Protein AF-A0A927KW88-F1 (afdb_monomer_lite)

Structure (mmCIF, N/CA/C/O backbone):
data_AF-A0A927KW88-F1
#
_entry.id   AF-A0A927KW88-F1
#
loop_
_atom_site.group_PDB
_atom_site.id
_atom_site.type_symbol
_atom_site.label_atom_id
_atom_site.label_alt_id
_atom_site.label_comp_id
_atom_site.label_asym_id
_atom_site.label_entity_id
_atom_site.label_seq_id
_atom_site.pdbx_PDB_ins_code
_atom_site.Cartn_x
_atom_site.Cartn_y
_atom_site.Cartn_z
_atom_site.occupancy
_atom_site.B_iso_or_equiv
_atom_site.auth_seq_id
_atom_site.auth_comp_id
_atom_site.auth_asym_id
_atom_site.auth_atom_id
_atom_site.pdbx_PDB_model_num
ATOM 1 N N . MET A 1 1 ? 7.861 -18.112 -5.997 1.00 47.38 1 MET A N 1
ATOM 2 C CA . MET A 1 1 ? 7.780 -16.734 -6.524 1.00 47.38 1 MET A CA 1
ATOM 3 C C . MET A 1 1 ? 6.341 -16.534 -6.970 1.00 47.38 1 MET A C 1
ATOM 5 O O . MET A 1 1 ? 5.909 -17.261 -7.854 1.00 47.38 1 MET A O 1
ATOM 9 N N . TYR A 1 2 ? 5.581 -15.676 -6.289 1.00 56.88 2 TYR A N 1
ATOM 10 C CA . TYR A 1 2 ? 4.172 -15.416 -6.608 1.00 56.88 2 TYR A CA 1
ATOM 11 C C . TYR A 1 2 ? 4.065 -14.148 -7.459 1.00 56.88 2 TYR A C 1
ATOM 13 O O . TYR A 1 2 ? 4.832 -13.209 -7.259 1.00 56.88 2 TYR A O 1
ATOM 21 N N . SER A 1 3 ? 3.141 -14.130 -8.418 1.00 82.50 3 SER A N 1
ATOM 22 C CA . SER A 1 3 ? 2.836 -12.929 -9.204 1.00 82.50 3 SER A CA 1
ATOM 23 C C . SER A 1 3 ? 1.991 -11.959 -8.376 1.00 82.50 3 SER A C 1
ATOM 25 O O . SER A 1 3 ? 1.073 -12.404 -7.687 1.00 82.50 3 SER A O 1
ATOM 27 N N . LEU A 1 4 ? 2.235 -10.646 -8.489 1.00 85.00 4 LEU A N 1
ATOM 28 C CA . LEU A 1 4 ? 1.425 -9.611 -7.823 1.00 85.00 4 LEU A CA 1
ATOM 29 C C . LEU A 1 4 ? -0.069 -9.750 -8.141 1.00 85.00 4 LEU A C 1
ATOM 31 O O . LEU A 1 4 ? -0.906 -9.622 -7.254 1.00 85.00 4 LEU A O 1
ATOM 35 N N . ARG A 1 5 ? -0.405 -10.097 -9.390 1.00 88.25 5 ARG A N 1
ATOM 36 C CA . ARG A 1 5 ? -1.796 -10.331 -9.808 1.00 88.25 5 ARG A CA 1
ATOM 37 C C . ARG A 1 5 ? -2.435 -11.522 -9.106 1.00 88.25 5 ARG A C 1
ATOM 39 O O . ARG A 1 5 ? -3.611 -11.463 -8.776 1.00 88.25 5 ARG A O 1
ATOM 46 N N . ALA A 1 6 ? -1.673 -12.593 -8.881 1.00 87.75 6 ALA A N 1
ATOM 47 C CA . ALA A 1 6 ? -2.189 -13.766 -8.181 1.00 87.75 6 ALA A CA 1
ATOM 48 C C . ALA A 1 6 ? -2.531 -13.408 -6.730 1.00 87.75 6 ALA A C 1
ATOM 50 O O . ALA A 1 6 ? -3.647 -13.658 -6.294 1.00 87.75 6 ALA A O 1
ATOM 51 N N . VAL A 1 7 ? -1.621 -12.708 -6.042 1.00 87.75 7 VAL A N 1
ATOM 52 C CA . VAL A 1 7 ? -1.859 -12.223 -4.674 1.00 87.75 7 VAL A CA 1
ATOM 53 C C . VAL A 1 7 ? -3.096 -11.322 -4.616 1.00 87.75 7 VAL A C 1
ATOM 55 O O . VAL A 1 7 ? -3.951 -11.512 -3.758 1.00 87.75 7 VAL A O 1
ATOM 58 N N . LEU A 1 8 ? -3.238 -10.368 -5.539 1.00 91.31 8 LEU A N 1
ATOM 59 C CA . LEU A 1 8 ? -4.409 -9.484 -5.568 1.00 91.31 8 LEU A CA 1
ATOM 60 C C . LEU A 1 8 ? -5.715 -10.228 -5.830 1.00 91.31 8 LEU A C 1
ATOM 62 O O . LEU A 1 8 ? -6.725 -9.894 -5.215 1.00 91.31 8 LEU A O 1
ATOM 66 N N . ASN A 1 9 ? -5.707 -11.229 -6.711 1.00 91.94 9 ASN A N 1
ATOM 67 C CA . ASN A 1 9 ? -6.879 -12.062 -6.961 1.00 91.94 9 ASN A CA 1
ATOM 68 C C . ASN A 1 9 ? -7.273 -12.844 -5.705 1.00 91.94 9 ASN A C 1
ATOM 70 O O . ASN A 1 9 ? -8.438 -12.793 -5.316 1.00 91.94 9 ASN A O 1
ATOM 74 N N . ASP A 1 10 ? -6.310 -13.465 -5.022 1.00 91.69 10 ASP A N 1
ATOM 75 C CA . ASP A 1 10 ? -6.560 -14.204 -3.782 1.00 91.69 10 ASP A CA 1
ATOM 76 C C . ASP A 1 10 ? -7.148 -13.288 -2.695 1.00 91.69 10 ASP A C 1
ATOM 78 O O . ASP A 1 10 ? -8.131 -13.632 -2.032 1.00 91.69 10 ASP A O 1
ATOM 82 N N . VAL A 1 11 ? -6.594 -12.078 -2.538 1.00 92.25 11 VAL A N 1
ATOM 83 C CA . VAL A 1 11 ? -7.111 -11.073 -1.594 1.00 92.25 11 VAL A CA 1
ATOM 84 C C . VAL A 1 11 ? -8.515 -10.618 -1.998 1.00 92.25 11 VAL A C 1
ATOM 86 O O . VAL A 1 11 ? -9.385 -10.485 -1.135 1.00 92.25 11 VAL A O 1
ATOM 89 N N . ARG A 1 12 ? -8.774 -10.412 -3.294 1.00 94.56 12 ARG A N 1
ATOM 90 C CA . ARG A 1 12 ? -10.093 -10.022 -3.811 1.00 94.56 12 ARG A CA 1
ATOM 91 C C . ARG A 1 12 ? -11.142 -11.103 -3.545 1.00 94.56 12 ARG A C 1
ATOM 93 O O . ARG A 1 12 ? -12.250 -10.773 -3.129 1.00 94.56 12 ARG A O 1
ATOM 100 N N . GLU A 1 13 ? -10.800 -12.376 -3.723 1.00 94.94 13 GLU A N 1
ATOM 101 C CA . GLU A 1 13 ? -11.679 -13.513 -3.417 1.00 94.94 13 GLU A CA 1
ATOM 102 C C . GLU A 1 13 ? -11.928 -13.662 -1.911 1.00 94.94 13 GLU A C 1
ATOM 104 O O . GLU A 1 13 ? -13.050 -13.931 -1.472 1.00 94.94 13 GLU A O 1
ATOM 109 N N . CYS A 1 14 ? -10.897 -13.427 -1.097 1.00 93.50 14 CYS A N 1
ATOM 110 C CA . CYS A 1 14 ? -10.987 -13.490 0.360 1.00 93.50 14 CYS A CA 1
ATOM 111 C C . CYS A 1 14 ? -11.577 -12.223 0.997 1.00 93.50 14 CYS A C 1
ATOM 113 O O . CYS A 1 14 ? -11.847 -12.225 2.199 1.00 93.50 14 CYS A O 1
ATOM 115 N N . ARG A 1 15 ? -11.827 -11.164 0.217 1.00 94.94 15 ARG A N 1
ATOM 116 C CA . ARG A 1 15 ? -12.304 -9.851 0.678 1.00 94.94 15 ARG A CA 1
ATOM 117 C C . ARG A 1 15 ? -13.459 -9.916 1.687 1.00 94.94 15 ARG A C 1
ATOM 119 O O . ARG A 1 15 ? -13.359 -9.219 2.692 1.00 94.94 15 ARG A O 1
ATOM 126 N N . PRO A 1 16 ? -14.520 -10.735 1.511 1.00 95.25 16 PRO A N 1
ATOM 127 C CA . PRO A 1 16 ? -15.617 -10.786 2.483 1.00 95.25 16 PRO A CA 1
ATOM 128 C C . PRO A 1 16 ? -15.199 -11.283 3.875 1.00 95.25 16 PRO A C 1
ATOM 130 O O . PRO A 1 16 ? -15.906 -11.046 4.847 1.00 95.25 16 PRO A O 1
ATOM 133 N N . LYS A 1 17 ? -14.073 -12.000 3.968 1.00 95.19 17 LYS A N 1
ATOM 134 C CA . LYS A 1 17 ? -13.503 -12.523 5.217 1.00 95.19 17 LYS A CA 1
ATOM 135 C C . LYS A 1 17 ? -12.393 -11.629 5.773 1.00 95.19 17 LYS A C 1
ATOM 137 O O . LYS A 1 17 ? -12.052 -11.756 6.944 1.00 95.19 17 LYS A O 1
ATOM 142 N N . LEU A 1 18 ? -11.823 -10.750 4.949 1.00 95.12 18 LEU A N 1
ATOM 143 C CA . LEU A 1 18 ? -10.743 -9.845 5.327 1.00 95.12 18 LEU A CA 1
ATOM 144 C C . LEU A 1 18 ? -11.317 -8.551 5.917 1.00 95.12 18 LEU A C 1
ATOM 146 O O . LEU A 1 18 ? -11.268 -7.486 5.300 1.00 95.12 18 LEU A O 1
ATOM 150 N N . THR A 1 19 ? -11.900 -8.664 7.109 1.00 97.31 19 THR A N 1
ATOM 151 C CA . THR A 1 19 ? -12.356 -7.493 7.865 1.00 97.31 19 THR A CA 1
ATOM 152 C C . THR A 1 19 ? -11.173 -6.749 8.485 1.00 97.31 19 THR A C 1
ATOM 154 O O . THR A 1 19 ? -10.076 -7.305 8.593 1.00 97.31 19 THR A O 1
ATOM 157 N N . ARG A 1 20 ? -11.386 -5.517 8.963 1.00 97.31 20 ARG A N 1
ATOM 158 C CA . ARG A 1 20 ? -10.362 -4.739 9.683 1.00 97.31 20 ARG A CA 1
ATOM 159 C C . ARG A 1 20 ? -9.703 -5.542 10.792 1.00 97.31 20 ARG A C 1
ATOM 161 O O . ARG A 1 20 ? -8.481 -5.540 10.913 1.00 97.31 20 ARG A O 1
ATOM 168 N N . ARG A 1 21 ? -10.502 -6.231 11.607 1.00 96.88 21 ARG A N 1
ATOM 169 C CA . ARG A 1 21 ? -9.969 -7.020 12.717 1.00 96.88 21 ARG A CA 1
ATOM 170 C C . ARG A 1 21 ? -9.060 -8.142 12.234 1.00 96.88 21 ARG A C 1
ATOM 172 O O . ARG A 1 21 ? -7.947 -8.270 12.732 1.00 96.88 21 ARG A O 1
ATOM 179 N N . VAL A 1 22 ? -9.500 -8.893 11.225 1.00 96.50 22 VAL A N 1
ATOM 180 C CA . VAL A 1 22 ? -8.690 -9.957 10.614 1.00 96.50 22 VAL A CA 1
ATOM 181 C C . VAL A 1 22 ? -7.410 -9.380 10.011 1.00 96.50 22 VAL A C 1
ATOM 183 O O . VAL A 1 22 ? -6.336 -9.943 10.194 1.00 96.50 22 VAL A O 1
ATOM 186 N N . PHE A 1 23 ? -7.491 -8.232 9.342 1.00 95.75 23 PHE A N 1
ATOM 187 C CA . PHE A 1 23 ? -6.320 -7.558 8.796 1.00 95.75 23 PHE A CA 1
ATOM 188 C C . PHE A 1 23 ? -5.309 -7.187 9.887 1.00 95.75 23 PHE A C 1
ATOM 190 O O . PHE A 1 23 ? -4.138 -7.536 9.780 1.00 95.75 23 PHE A O 1
ATOM 197 N N . VAL A 1 24 ? -5.743 -6.515 10.954 1.00 95.62 24 VAL A N 1
ATOM 198 C CA . VAL A 1 24 ? -4.831 -6.053 12.010 1.00 95.62 24 VAL A CA 1
ATOM 199 C C . VAL A 1 24 ? -4.256 -7.228 12.805 1.00 95.62 24 VAL A C 1
ATOM 201 O O . VAL A 1 24 ? -3.046 -7.287 12.995 1.00 95.62 24 VAL A O 1
ATOM 204 N N . GLU A 1 25 ? -5.087 -8.173 13.246 1.00 96.06 25 GLU A N 1
ATOM 205 C CA . GLU A 1 25 ? -4.647 -9.253 14.141 1.00 96.06 25 GLU A CA 1
ATOM 206 C C . GLU A 1 25 ? -3.944 -10.395 13.401 1.00 96.06 25 GLU A C 1
ATOM 208 O O . GLU A 1 25 ? -2.970 -10.943 13.909 1.00 96.06 25 GLU A O 1
ATOM 213 N N . VAL A 1 26 ? -4.426 -10.766 12.210 1.00 94.19 26 VAL A N 1
ATOM 214 C CA . VAL A 1 26 ? -3.952 -11.964 11.495 1.00 94.19 26 VAL A CA 1
ATOM 215 C C . VAL A 1 26 ? -2.972 -11.604 10.392 1.00 94.19 26 VAL A C 1
ATOM 217 O O . VAL A 1 26 ? -1.912 -12.209 10.307 1.00 94.19 26 VAL A O 1
ATOM 220 N N . VAL A 1 27 ? -3.304 -10.627 9.542 1.00 91.62 27 VAL A N 1
ATOM 221 C CA . VAL A 1 27 ? -2.421 -10.266 8.420 1.00 91.62 27 VAL A CA 1
ATOM 222 C C . VAL A 1 27 ? -1.226 -9.464 8.913 1.00 91.62 27 VAL A C 1
ATOM 224 O O . VAL A 1 27 ? -0.111 -9.712 8.482 1.00 91.62 27 VAL A O 1
ATOM 227 N N . ARG A 1 28 ? -1.442 -8.506 9.814 1.00 91.38 28 ARG A N 1
ATOM 228 C CA . ARG A 1 28 ? -0.402 -7.592 10.303 1.00 91.38 28 ARG A CA 1
ATOM 229 C C . ARG A 1 28 ? 0.238 -8.030 11.615 1.00 91.38 28 ARG A C 1
ATOM 231 O O . ARG A 1 28 ? 1.180 -7.376 12.056 1.00 91.38 28 ARG A O 1
ATOM 238 N N . GLU A 1 29 ? -0.270 -9.103 12.223 1.00 93.31 29 GLU A N 1
ATOM 239 C CA . GLU A 1 29 ? 0.200 -9.646 13.506 1.00 93.31 29 GLU A CA 1
ATOM 240 C C . GLU A 1 29 ? 0.272 -8.577 14.619 1.00 93.31 29 GLU A C 1
ATOM 242 O O . GLU A 1 29 ? 1.142 -8.591 15.489 1.00 93.31 29 GLU A O 1
ATOM 247 N N . CYS A 1 30 ? -0.652 -7.615 14.577 1.00 93.81 30 CYS A N 1
ATOM 248 C CA . CYS A 1 30 ? -0.747 -6.485 15.496 1.00 93.81 30 CYS A CA 1
ATOM 249 C C . CYS A 1 30 ? -1.867 -6.692 16.524 1.00 93.81 30 CYS A C 1
ATOM 251 O O . CYS A 1 30 ? -2.710 -7.580 16.405 1.00 93.81 30 CYS A O 1
ATOM 253 N N . ARG A 1 31 ? -1.926 -5.824 17.539 1.00 94.69 31 ARG A N 1
ATOM 254 C CA . ARG A 1 31 ? -3.051 -5.801 18.484 1.00 94.69 31 ARG A CA 1
ATOM 255 C C . ARG A 1 31 ? -4.120 -4.840 17.979 1.00 94.69 31 ARG A C 1
ATOM 257 O O . ARG A 1 31 ? -3.828 -3.692 17.659 1.00 94.69 31 ARG A O 1
ATOM 264 N N . TYR A 1 32 ? -5.366 -5.303 17.940 1.00 96.06 32 TYR A N 1
ATOM 265 C CA . TYR A 1 32 ? -6.477 -4.495 17.445 1.00 96.06 32 TYR A CA 1
ATOM 266 C C . TYR A 1 32 ? -6.793 -3.292 18.347 1.00 96.06 32 TYR A C 1
ATOM 268 O O . TYR A 1 32 ? -6.944 -2.175 17.853 1.00 96.06 32 TYR A O 1
ATOM 276 N N . ASP A 1 33 ? -6.871 -3.502 19.662 1.00 95.00 33 ASP A N 1
ATOM 277 C CA . ASP A 1 33 ? -7.360 -2.497 20.610 1.00 95.00 33 ASP A CA 1
ATOM 278 C C . ASP A 1 33 ? -6.310 -1.415 20.922 1.00 95.00 33 ASP A C 1
ATOM 280 O O . ASP A 1 33 ? -5.487 -1.550 21.836 1.00 95.00 33 ASP A O 1
ATOM 284 N N . LEU A 1 34 ? -6.364 -0.307 20.176 1.00 94.12 34 LEU A N 1
ATOM 285 C CA . LEU A 1 34 ? -5.447 0.828 20.338 1.00 94.12 34 LEU A CA 1
ATOM 286 C C . LEU A 1 34 ? -5.562 1.505 21.705 1.00 94.12 34 LEU A C 1
ATOM 288 O O . LEU A 1 34 ? -4.552 1.938 22.253 1.00 94.12 34 LEU A O 1
ATOM 292 N N . ASP A 1 35 ? -6.764 1.588 22.274 1.00 93.81 35 ASP A N 1
ATOM 293 C CA . ASP A 1 35 ? -6.968 2.260 23.562 1.00 93.81 35 ASP A CA 1
ATOM 294 C C . ASP A 1 35 ? -6.263 1.519 24.703 1.00 93.81 35 ASP A C 1
ATOM 296 O O . ASP A 1 35 ? -5.661 2.149 25.572 1.00 93.81 35 ASP A O 1
ATOM 300 N N . ILE A 1 36 ? -6.250 0.182 24.651 1.00 94.25 36 ILE A N 1
ATOM 301 C CA . ILE A 1 36 ? -5.517 -0.643 25.616 1.00 94.25 36 ILE A CA 1
ATOM 302 C C . ILE A 1 36 ? -4.011 -0.394 25.480 1.00 94.25 36 ILE A C 1
ATOM 304 O O . ILE A 1 36 ? -3.336 -0.147 26.477 1.00 94.25 36 ILE A O 1
ATOM 308 N N . LEU A 1 37 ? -3.481 -0.405 24.253 1.00 94.19 37 LEU A N 1
ATOM 309 C CA . LEU A 1 37 ? -2.061 -0.145 23.990 1.00 94.19 37 LEU A CA 1
ATOM 310 C C . LEU A 1 37 ? -1.622 1.256 24.439 1.00 94.19 37 LEU A C 1
ATOM 312 O O . LEU A 1 37 ? -0.553 1.418 25.030 1.00 94.19 37 LEU A O 1
ATOM 316 N N . ARG A 1 38 ? -2.452 2.273 24.190 1.00 94.38 38 ARG A N 1
ATOM 317 C CA . ARG A 1 38 ? -2.197 3.654 24.623 1.00 94.38 38 ARG A CA 1
ATOM 318 C C . ARG A 1 38 ? -2.199 3.773 26.137 1.00 94.38 38 ARG A C 1
ATOM 320 O O . ARG A 1 38 ? -1.327 4.437 26.693 1.00 94.38 38 ARG A O 1
ATOM 327 N N . GLU A 1 39 ? -3.135 3.116 26.815 1.00 94.00 39 GLU A N 1
ATOM 328 C CA . GLU A 1 39 ? -3.174 3.111 28.276 1.00 94.00 39 GLU A CA 1
ATOM 329 C C . GLU A 1 39 ? -1.951 2.390 28.867 1.00 94.00 39 GLU A C 1
ATOM 331 O O . GLU A 1 39 ? -1.304 2.917 29.773 1.00 94.00 39 GLU A O 1
ATOM 336 N N . GLU A 1 40 ? -1.545 1.248 28.306 1.00 92.81 40 GLU A N 1
ATOM 337 C CA . GLU A 1 40 ? -0.307 0.553 28.686 1.00 92.81 40 GLU A CA 1
ATOM 338 C C . GLU A 1 40 ? 0.934 1.445 28.504 1.00 92.81 40 GLU A C 1
ATOM 340 O O . GLU A 1 40 ? 1.783 1.526 29.401 1.00 92.81 40 GLU A O 1
ATOM 345 N N . GLN A 1 41 ? 1.039 2.161 27.379 1.00 90.69 41 GLN A N 1
ATOM 346 C CA . GLN A 1 41 ? 2.129 3.109 27.144 1.00 90.69 41 GLN A CA 1
ATOM 347 C C . GLN A 1 41 ? 2.094 4.267 28.151 1.00 90.69 41 GLN A C 1
ATOM 349 O O . GLN A 1 41 ? 3.127 4.605 28.733 1.00 90.69 41 GLN A O 1
ATOM 354 N N . ASN A 1 42 ? 0.919 4.841 28.415 1.00 90.75 42 ASN A N 1
ATOM 355 C CA . ASN A 1 42 ? 0.740 5.907 29.401 1.00 90.75 42 ASN A CA 1
ATOM 356 C C . ASN A 1 42 ? 1.166 5.459 30.803 1.00 90.75 42 ASN A C 1
ATOM 358 O O . ASN A 1 42 ? 1.855 6.204 31.506 1.00 90.75 42 ASN A O 1
ATOM 362 N N . MET A 1 43 ? 0.814 4.237 31.209 1.00 91.31 43 MET A N 1
ATOM 363 C CA . MET A 1 43 ? 1.269 3.661 32.476 1.00 91.31 43 MET A CA 1
ATOM 364 C C . MET A 1 43 ? 2.795 3.539 32.525 1.00 91.31 43 MET A C 1
ATOM 366 O O . MET A 1 43 ? 3.402 3.934 33.524 1.00 91.31 43 MET A O 1
ATOM 370 N N . ARG A 1 44 ? 3.437 3.060 31.449 1.00 88.81 44 ARG A N 1
ATOM 371 C CA . ARG A 1 44 ? 4.909 2.981 31.365 1.00 88.81 44 ARG A CA 1
ATOM 372 C C . ARG A 1 44 ? 5.565 4.357 31.469 1.00 88.81 44 ARG A C 1
ATOM 374 O O . ARG A 1 44 ? 6.535 4.508 32.209 1.00 88.81 44 ARG A O 1
ATOM 381 N N . LEU A 1 45 ? 5.024 5.363 30.782 1.00 89.62 45 LEU A N 1
ATOM 382 C CA . LEU A 1 45 ? 5.530 6.738 30.832 1.00 89.62 45 LEU A CA 1
ATOM 383 C C . LEU A 1 45 ? 5.407 7.341 32.238 1.00 89.62 45 LEU A C 1
ATOM 385 O O . LEU A 1 45 ? 6.358 7.944 32.734 1.00 89.62 45 LEU A O 1
ATOM 389 N N . ARG A 1 46 ? 4.273 7.127 32.918 1.00 90.19 46 ARG A N 1
ATOM 390 C CA . ARG A 1 46 ? 4.084 7.553 34.316 1.00 90.19 46 ARG A CA 1
ATOM 391 C C . ARG A 1 46 ? 5.072 6.860 35.255 1.00 90.19 46 ARG A C 1
ATOM 393 O O . ARG A 1 46 ? 5.682 7.523 36.089 1.00 90.19 46 ARG A O 1
ATOM 400 N N . ALA A 1 47 ? 5.275 5.553 35.093 1.00 90.44 47 ALA A N 1
ATOM 401 C CA . ALA A 1 47 ? 6.214 4.778 35.905 1.00 90.44 47 ALA A CA 1
ATOM 402 C C . ALA A 1 47 ? 7.681 5.200 35.702 1.00 90.44 47 ALA A C 1
ATOM 404 O O . ALA A 1 47 ? 8.486 5.104 36.627 1.00 90.44 47 ALA A O 1
ATOM 405 N N . ALA A 1 48 ? 8.035 5.700 34.516 1.00 89.38 48 ALA A N 1
ATOM 406 C CA . ALA A 1 48 ? 9.386 6.165 34.217 1.00 89.38 48 ALA A CA 1
ATOM 407 C C . ALA A 1 48 ? 9.782 7.451 34.958 1.00 89.38 48 ALA A C 1
ATOM 409 O O . ALA A 1 48 ? 10.976 7.739 35.060 1.00 89.38 48 ALA A O 1
ATOM 410 N N . ASN A 1 49 ? 8.812 8.199 35.501 1.00 87.31 49 ASN A N 1
ATOM 411 C CA . ASN A 1 49 ? 9.030 9.347 36.385 1.00 87.31 49 ASN A CA 1
ATOM 412 C C . ASN A 1 49 ? 10.083 10.343 35.848 1.00 87.31 49 ASN A C 1
ATOM 414 O O . ASN A 1 49 ? 11.056 10.676 36.525 1.00 87.31 49 ASN A O 1
ATOM 418 N N . GLY A 1 50 ? 9.926 10.759 34.587 1.00 82.81 50 GLY A N 1
ATOM 419 C CA . GLY A 1 50 ? 10.815 11.720 33.920 1.00 82.81 50 GLY A CA 1
ATOM 420 C C . GLY A 1 50 ? 12.077 11.128 33.280 1.00 82.81 50 GLY A C 1
ATOM 421 O O . GLY A 1 50 ? 12.855 11.870 32.684 1.00 82.81 50 GLY A O 1
ATOM 422 N N . LYS A 1 51 ? 12.297 9.809 33.359 1.00 88.00 51 LYS A N 1
ATOM 423 C CA . LYS A 1 51 ? 13.363 9.131 32.603 1.00 88.00 51 LYS A CA 1
ATOM 424 C C . LYS A 1 51 ? 12.960 8.942 31.142 1.00 88.00 51 LYS A C 1
ATOM 426 O O . LYS A 1 51 ? 11.790 8.726 30.841 1.00 88.00 51 LYS A O 1
ATOM 431 N N . ALA A 1 52 ? 13.948 8.972 30.248 1.00 84.31 52 ALA A N 1
ATOM 432 C CA . ALA A 1 52 ? 13.738 8.641 28.844 1.00 84.31 52 ALA A CA 1
ATOM 433 C C . ALA A 1 52 ? 13.263 7.185 28.700 1.00 84.31 52 ALA A C 1
ATOM 435 O O . ALA A 1 52 ? 13.865 6.271 29.268 1.00 84.31 52 ALA A O 1
ATOM 436 N N . VAL A 1 53 ? 12.194 6.984 27.931 1.00 84.06 53 VAL A N 1
ATOM 437 C CA . VAL A 1 53 ? 11.636 5.671 27.594 1.00 84.06 53 VAL A CA 1
ATOM 438 C C . VAL A 1 53 ? 11.578 5.569 26.078 1.00 84.06 53 VAL A C 1
ATOM 440 O O . VAL A 1 53 ? 11.214 6.532 25.406 1.00 84.06 53 VAL A O 1
ATOM 443 N N . TRP A 1 54 ? 11.935 4.406 25.543 1.00 79.50 54 TRP A N 1
ATOM 444 C CA . TRP A 1 54 ? 11.737 4.107 24.128 1.00 79.50 54 TRP A CA 1
ATOM 445 C C . TRP A 1 54 ? 10.238 4.014 23.806 1.00 79.50 54 TRP A C 1
ATOM 447 O O . TRP A 1 54 ? 9.452 3.553 24.635 1.00 79.50 54 TRP A O 1
ATOM 457 N N . GLY A 1 55 ? 9.840 4.467 22.614 1.00 78.31 55 GLY A N 1
ATOM 458 C CA . GLY A 1 55 ? 8.455 4.356 22.146 1.00 78.31 55 GLY A CA 1
ATOM 459 C C . GLY A 1 55 ? 7.979 2.900 22.095 1.00 78.31 55 GLY A C 1
ATOM 460 O O . GLY A 1 55 ? 8.785 1.982 21.932 1.00 78.31 55 GLY A O 1
ATOM 461 N N . ASP A 1 56 ? 6.670 2.681 22.247 1.00 87.25 56 ASP A N 1
ATOM 462 C CA . ASP A 1 56 ? 6.102 1.337 22.142 1.00 87.25 56 ASP A CA 1
ATOM 463 C C . ASP A 1 56 ? 5.923 0.959 20.667 1.00 87.25 56 ASP A C 1
ATOM 465 O O . ASP A 1 56 ? 4.979 1.392 20.007 1.00 87.25 56 ASP A O 1
ATOM 469 N N . MET A 1 57 ? 6.839 0.131 20.163 1.00 87.69 57 MET A N 1
ATOM 470 C CA . MET A 1 57 ? 6.804 -0.361 18.785 1.00 87.69 57 MET A CA 1
ATOM 471 C C . MET A 1 57 ? 5.501 -1.098 18.455 1.00 87.69 57 MET A C 1
ATOM 473 O O . MET A 1 57 ? 5.026 -0.997 17.326 1.00 87.69 57 MET A O 1
ATOM 477 N N . ALA A 1 58 ? 4.899 -1.804 19.419 1.00 90.12 58 ALA A N 1
ATOM 478 C CA . ALA A 1 58 ? 3.648 -2.524 19.197 1.00 90.12 58 ALA A CA 1
ATOM 479 C C . ALA A 1 58 ? 2.473 -1.559 19.012 1.00 90.12 58 ALA A C 1
ATOM 481 O O . ALA A 1 58 ? 1.610 -1.801 18.165 1.00 90.12 58 ALA A O 1
ATOM 482 N N . LEU A 1 59 ? 2.459 -0.448 19.759 1.00 92.94 59 LEU A N 1
ATOM 483 C CA . LEU A 1 59 ? 1.476 0.612 19.554 1.00 92.94 59 LEU A CA 1
ATOM 484 C C . LEU A 1 59 ? 1.655 1.239 18.175 1.00 92.94 59 LEU A C 1
ATOM 486 O O . LEU A 1 59 ? 0.704 1.256 17.402 1.00 92.94 59 LEU A O 1
ATOM 490 N N . SER A 1 60 ? 2.867 1.684 17.841 1.00 92.00 60 SER A N 1
ATOM 491 C CA . SER A 1 60 ? 3.129 2.355 16.564 1.00 92.00 60 SER A CA 1
ATOM 492 C C . SER A 1 60 ? 2.815 1.464 15.357 1.00 92.00 60 SER A C 1
ATOM 494 O O . SER A 1 60 ? 2.246 1.932 14.372 1.00 92.00 60 SER A O 1
ATOM 496 N N . HIS A 1 61 ? 3.127 0.166 15.428 1.00 90.88 61 HIS A N 1
ATOM 497 C CA . HIS A 1 61 ? 2.808 -0.782 14.354 1.00 90.88 61 HIS A CA 1
ATOM 498 C C . HIS A 1 61 ? 1.301 -1.042 14.239 1.00 90.88 61 HIS A C 1
ATOM 500 O O . HIS A 1 61 ? 0.779 -1.133 13.124 1.00 90.88 61 HIS A O 1
ATOM 506 N N . SER A 1 62 ? 0.588 -1.091 15.368 1.00 94.50 62 SER A N 1
ATOM 507 C CA . SER A 1 62 ? -0.871 -1.238 15.384 1.00 94.50 62 SER A CA 1
ATOM 508 C C . SER A 1 62 ? -1.566 0.016 14.845 1.00 94.50 62 SER A C 1
ATOM 510 O O . SER A 1 62 ? -2.461 -0.106 14.012 1.00 94.50 62 SER A O 1
ATOM 512 N N . GLU A 1 63 ? -1.128 1.214 15.244 1.00 95.06 63 GLU A N 1
ATOM 513 C CA . GLU A 1 63 ? -1.643 2.492 14.729 1.00 95.06 63 GLU A CA 1
ATOM 514 C C . GLU A 1 63 ? -1.475 2.577 13.212 1.00 95.06 63 GLU A C 1
ATOM 516 O O . GLU A 1 63 ? -2.459 2.761 12.498 1.00 95.06 63 GLU A O 1
ATOM 521 N N . LEU A 1 64 ? -0.269 2.297 12.710 1.00 92.38 64 LEU A N 1
ATOM 522 C CA . LEU A 1 64 ? 0.003 2.276 11.275 1.00 92.38 64 LEU A CA 1
ATOM 523 C C . LEU A 1 64 ? -0.872 1.255 10.528 1.00 92.38 64 LEU A C 1
ATOM 525 O O . LEU A 1 64 ? -1.332 1.515 9.419 1.00 92.38 64 LEU A O 1
ATOM 529 N N . SER A 1 65 ? -1.116 0.084 11.121 1.00 93.38 65 SER A N 1
ATOM 530 C CA . SER A 1 65 ? -1.963 -0.950 10.512 1.00 93.38 65 SER A CA 1
ATOM 531 C C . SER A 1 65 ? -3.429 -0.513 10.423 1.00 93.38 65 SER A C 1
ATOM 533 O O . SER A 1 65 ? -4.079 -0.762 9.407 1.00 93.38 65 SER A O 1
ATOM 535 N N . HIS A 1 66 ? -3.943 0.184 11.439 1.00 95.88 66 HIS A N 1
ATOM 536 C CA . HIS A 1 66 ? -5.279 0.785 11.387 1.00 95.88 66 HIS A CA 1
ATOM 537 C C . HIS A 1 66 ? -5.372 1.914 10.364 1.00 95.88 66 HIS A C 1
ATOM 539 O O . HIS A 1 66 ? -6.366 1.985 9.646 1.00 95.88 66 HIS A O 1
ATOM 545 N N . ASP A 1 67 ? -4.347 2.755 10.264 1.00 94.31 67 ASP A N 1
ATOM 546 C CA . ASP A 1 67 ? -4.311 3.869 9.312 1.00 94.31 67 ASP A CA 1
ATOM 547 C C . ASP A 1 67 ? -4.246 3.370 7.860 1.00 94.31 67 ASP A C 1
ATOM 549 O O . ASP A 1 67 ? -4.943 3.887 6.985 1.00 94.31 67 ASP A O 1
ATOM 553 N N . HIS A 1 68 ? -3.494 2.296 7.595 1.00 92.94 68 HIS A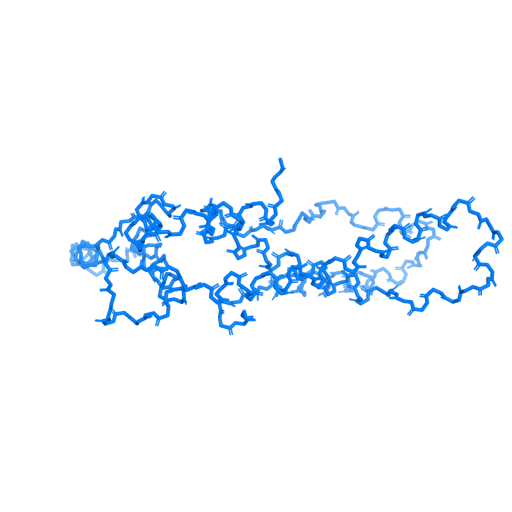 N 1
ATOM 554 C CA . HIS A 1 68 ? -3.551 1.614 6.301 1.00 92.94 68 HIS A CA 1
ATOM 555 C C . HIS A 1 68 ? -4.959 1.094 6.002 1.00 92.94 68 HIS A C 1
ATOM 557 O O . HIS A 1 68 ? -5.461 1.276 4.893 1.00 92.94 68 HIS A O 1
ATOM 563 N N . PHE A 1 69 ? -5.619 0.459 6.973 1.00 95.56 69 PHE A N 1
ATOM 564 C CA . PHE A 1 69 ? -6.953 -0.087 6.739 1.00 95.56 69 PHE A CA 1
ATOM 565 C C . PHE A 1 69 ? -8.023 1.001 6.578 1.00 95.56 69 PHE A C 1
ATOM 567 O O . PHE A 1 69 ? -8.962 0.815 5.807 1.00 95.56 69 PHE A O 1
ATOM 574 N N . ASP A 1 70 ? -7.873 2.155 7.232 1.00 95.69 70 ASP A N 1
ATOM 575 C CA . ASP A 1 70 ? -8.717 3.335 7.005 1.00 95.69 70 ASP A CA 1
ATOM 576 C C . ASP A 1 70 ? -8.672 3.772 5.546 1.00 95.69 70 ASP A C 1
ATOM 578 O O . ASP A 1 70 ? -9.715 3.965 4.925 1.00 95.69 70 ASP A O 1
AT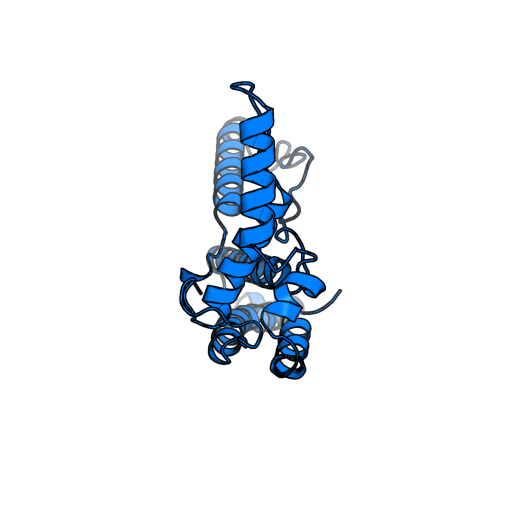OM 582 N N . PHE A 1 71 ? -7.475 3.839 4.963 1.00 94.69 71 PHE A N 1
ATOM 583 C CA . PHE A 1 71 ? -7.331 4.132 3.543 1.00 94.69 71 PHE A CA 1
ATOM 584 C C . PHE A 1 71 ? -8.020 3.071 2.664 1.00 94.69 71 PHE A C 1
ATOM 586 O O . PHE A 1 71 ? -8.810 3.401 1.770 1.00 94.69 71 PHE A O 1
ATOM 593 N N . LEU A 1 72 ? -7.765 1.788 2.946 1.00 94.81 72 LEU A N 1
ATOM 594 C CA . LEU A 1 72 ? -8.299 0.662 2.175 1.00 94.81 72 LEU A CA 1
ATOM 595 C C . LEU A 1 72 ? -9.832 0.595 2.212 1.00 94.81 72 LEU A C 1
ATOM 597 O O . LEU A 1 72 ? -10.471 0.341 1.192 1.00 94.81 72 LEU A O 1
ATOM 601 N N . SER A 1 73 ? -10.434 0.834 3.373 1.00 96.31 73 SER A N 1
ATOM 602 C CA . SER A 1 73 ? -11.889 0.804 3.581 1.00 96.31 73 SER A CA 1
ATOM 603 C C . SER A 1 73 ? -12.573 2.148 3.305 1.00 96.31 73 SER A C 1
ATOM 605 O O . SER A 1 73 ? -13.785 2.194 3.105 1.00 96.31 73 SER A O 1
ATOM 607 N N . GLY A 1 74 ? -11.812 3.244 3.231 1.00 95.06 74 GLY A N 1
ATOM 608 C CA . GLY A 1 74 ? -12.339 4.599 3.068 1.00 95.06 74 GLY A CA 1
ATOM 609 C C . GLY A 1 74 ? -13.009 5.159 4.326 1.00 95.06 74 GLY A C 1
ATOM 610 O O . GLY A 1 74 ? -13.791 6.104 4.225 1.00 95.06 74 GLY A O 1
ATOM 611 N N . THR A 1 75 ? -12.747 4.578 5.497 1.00 95.25 75 THR A N 1
ATOM 612 C CA . THR A 1 75 ? -13.274 5.056 6.780 1.00 95.25 75 THR A CA 1
ATOM 613 C C . THR A 1 75 ? -12.312 6.037 7.445 1.00 95.25 75 THR A C 1
ATOM 615 O O . THR A 1 75 ? -11.151 6.164 7.068 1.00 95.25 75 THR A O 1
ATOM 618 N N . THR A 1 76 ? -12.783 6.720 8.484 1.00 94.00 76 THR A N 1
ATOM 619 C CA . THR A 1 76 ? -11.956 7.596 9.324 1.00 94.00 76 THR A CA 1
ATOM 620 C C . THR A 1 76 ? -11.762 6.981 10.709 1.00 94.00 76 THR A C 1
ATOM 622 O O . THR A 1 76 ? -12.576 6.141 11.105 1.00 94.00 76 THR A O 1
ATOM 625 N N . PRO A 1 77 ? -10.777 7.448 11.504 1.00 94.06 77 PRO A N 1
ATOM 626 C CA . PRO A 1 77 ? -10.548 6.942 12.856 1.00 94.06 77 PRO A CA 1
ATOM 627 C C . PRO A 1 77 ? -11.772 6.966 13.778 1.00 94.06 77 PRO A C 1
ATOM 629 O O . PRO A 1 77 ? -11.884 6.133 14.671 1.00 94.06 77 PRO A O 1
ATOM 632 N N . LEU A 1 78 ? -12.701 7.897 13.545 1.00 93.00 78 LEU A N 1
ATOM 633 C CA . LEU A 1 78 ? -13.921 8.066 14.339 1.00 93.00 78 LEU A CA 1
ATOM 634 C C . LEU A 1 78 ? -15.033 7.073 13.977 1.00 93.00 78 LEU A C 1
ATOM 636 O O . LEU A 1 78 ? -15.925 6.846 14.787 1.00 93.00 78 LEU A O 1
ATOM 640 N N . ASN A 1 79 ? -14.985 6.498 12.774 1.00 94.81 79 ASN A N 1
ATOM 641 C CA . ASN A 1 79 ? -16.040 5.647 12.222 1.00 94.81 79 ASN A CA 1
ATOM 642 C C . ASN A 1 79 ? -15.569 4.200 12.007 1.00 94.81 79 ASN A C 1
ATOM 644 O O . ASN A 1 79 ? -16.208 3.461 11.262 1.00 94.81 79 ASN A O 1
ATOM 648 N N . ARG A 1 80 ? -14.438 3.809 12.612 1.00 94.94 80 ARG A N 1
ATOM 649 C CA . ARG A 1 80 ? -13.866 2.465 12.467 1.00 94.94 80 ARG A CA 1
ATOM 650 C C . ARG A 1 80 ? -14.816 1.419 13.041 1.00 94.94 80 ARG A C 1
ATOM 652 O O . ARG A 1 80 ? -15.292 1.561 14.167 1.00 94.94 80 ARG A O 1
ATOM 659 N N . THR A 1 81 ? -15.003 0.329 12.308 1.00 96.06 81 THR A N 1
ATOM 660 C CA . THR A 1 81 ? -15.633 -0.889 12.823 1.00 96.06 81 THR A CA 1
ATOM 661 C C . THR A 1 81 ? -14.738 -2.097 12.573 1.00 96.06 81 THR A C 1
ATOM 663 O O . THR A 1 81 ? -13.933 -2.131 11.641 1.00 96.06 81 THR A O 1
ATOM 666 N N . ASP A 1 82 ? -14.861 -3.118 13.414 1.00 96.62 82 ASP A N 1
ATOM 667 C CA . ASP A 1 82 ? -14.111 -4.372 13.276 1.00 96.62 82 ASP A CA 1
ATOM 668 C C . ASP A 1 82 ? -14.500 -5.165 12.019 1.00 96.62 82 ASP A C 1
ATOM 670 O O . ASP A 1 82 ? -13.704 -5.966 11.514 1.00 96.62 82 ASP A O 1
ATOM 674 N N . THR A 1 83 ? -15.700 -4.898 11.501 1.00 96.88 83 THR A N 1
ATOM 675 C CA . THR A 1 83 ? -16.279 -5.473 10.286 1.00 96.88 83 THR A CA 1
ATOM 676 C C . THR A 1 83 ? -16.022 -4.672 9.012 1.00 96.88 83 THR A C 1
ATOM 678 O O . THR A 1 83 ? -16.489 -5.094 7.955 1.00 96.88 83 THR A O 1
ATOM 681 N N . ASP A 1 84 ? -15.297 -3.546 9.072 1.00 97.38 84 ASP A N 1
ATOM 682 C CA . ASP A 1 84 ? -14.973 -2.772 7.867 1.00 97.38 84 ASP A CA 1
ATOM 683 C C . ASP A 1 84 ? -14.283 -3.673 6.834 1.00 97.38 84 ASP A C 1
ATOM 685 O O . ASP A 1 84 ? -13.440 -4.505 7.182 1.00 97.38 84 ASP A O 1
ATOM 689 N N . ILE A 1 85 ? -14.618 -3.486 5.559 1.00 97.25 85 ILE A N 1
ATOM 690 C CA . ILE A 1 85 ? -14.059 -4.247 4.438 1.00 97.25 85 ILE A CA 1
ATOM 691 C C . ILE A 1 85 ? -13.331 -3.320 3.469 1.00 97.25 85 ILE A C 1
ATOM 693 O O . ILE A 1 85 ? -13.681 -2.150 3.318 1.00 97.25 85 ILE A O 1
ATOM 697 N N . ILE A 1 86 ? -12.339 -3.864 2.768 1.00 96.38 86 ILE A N 1
ATOM 698 C CA . ILE A 1 86 ? -11.591 -3.138 1.736 1.00 96.38 86 ILE A CA 1
ATOM 699 C C . ILE A 1 86 ? -12.541 -2.723 0.605 1.00 96.38 86 ILE A C 1
ATOM 701 O O . ILE A 1 86 ? -13.404 -3.499 0.186 1.00 96.38 86 ILE A O 1
ATOM 705 N N . ARG A 1 87 ? -12.390 -1.509 0.089 1.00 96.31 87 ARG A N 1
ATOM 706 C CA . ARG A 1 87 ? -13.139 -0.992 -1.063 1.00 96.31 87 ARG A CA 1
ATOM 707 C C . ARG A 1 87 ? -12.748 -1.713 -2.352 1.00 96.31 87 ARG A C 1
ATOM 709 O O . ARG A 1 87 ? -11.572 -1.995 -2.572 1.00 96.31 87 ARG A O 1
ATOM 716 N N . THR A 1 88 ? -13.724 -2.035 -3.200 1.00 94.81 88 THR A N 1
ATOM 717 C CA . THR A 1 88 ? -13.457 -2.760 -4.458 1.00 94.81 88 THR A CA 1
ATOM 718 C C . THR A 1 88 ? -12.578 -1.926 -5.395 1.00 94.81 88 THR A C 1
ATOM 720 O O . THR A 1 88 ? -11.694 -2.457 -6.063 1.00 94.81 88 THR A O 1
ATOM 723 N N . GLU A 1 89 ? -12.760 -0.610 -5.343 1.00 94.81 89 GLU A N 1
ATOM 724 C CA . GLU A 1 89 ? -12.066 0.407 -6.126 1.00 94.81 89 GLU A CA 1
ATOM 725 C C . GLU A 1 89 ? -10.545 0.364 -5.919 1.00 94.81 89 GLU A C 1
ATOM 727 O O . GLU A 1 89 ? -9.790 0.623 -6.850 1.00 94.81 89 GLU A O 1
ATOM 732 N N . ILE A 1 90 ? -10.073 -0.028 -4.728 1.00 93.75 90 ILE A N 1
ATOM 733 C CA . ILE A 1 90 ? -8.635 -0.179 -4.455 1.00 93.75 90 ILE A CA 1
ATOM 734 C C . ILE A 1 90 ? -8.027 -1.249 -5.361 1.00 93.75 90 ILE A C 1
ATOM 736 O O . ILE A 1 90 ? -6.952 -1.061 -5.926 1.00 93.75 90 ILE A O 1
ATOM 740 N N . PHE A 1 91 ? -8.722 -2.372 -5.535 1.00 93.44 91 PHE A N 1
ATOM 741 C CA . PHE A 1 91 ? -8.240 -3.445 -6.396 1.00 93.44 91 PHE A CA 1
ATOM 742 C C . PHE A 1 91 ? -8.226 -3.025 -7.866 1.00 93.44 91 PHE A C 1
ATOM 744 O O . PHE A 1 91 ? -7.324 -3.418 -8.598 1.00 93.44 91 PHE A O 1
ATOM 751 N N . GLU A 1 92 ? -9.207 -2.231 -8.291 1.00 93.25 92 GLU A N 1
ATOM 752 C CA . GLU A 1 92 ? -9.283 -1.698 -9.653 1.00 93.25 92 GLU A CA 1
ATOM 753 C C . GLU A 1 92 ? -8.143 -0.713 -9.933 1.00 93.25 92 GLU A C 1
ATOM 755 O O . GLU A 1 92 ? -7.512 -0.795 -10.984 1.00 93.25 92 GLU A O 1
ATOM 760 N N . GLN A 1 93 ? -7.824 0.173 -8.984 1.00 92.56 93 GLN A N 1
ATOM 761 C CA . GLN A 1 93 ? -6.699 1.106 -9.098 1.00 92.56 93 GLN A CA 1
ATOM 762 C C . GLN A 1 93 ? -5.359 0.369 -9.206 1.00 92.56 93 GLN A C 1
ATOM 764 O O . GLN A 1 93 ? -4.539 0.686 -10.072 1.00 92.56 93 GLN A O 1
ATOM 769 N N . ILE A 1 94 ? -5.145 -0.660 -8.377 1.00 91.75 94 ILE A N 1
ATOM 770 C CA . ILE A 1 94 ? -3.926 -1.475 -8.448 1.00 91.75 94 ILE A CA 1
ATOM 771 C C . ILE A 1 94 ? -3.856 -2.226 -9.788 1.00 91.75 94 ILE A C 1
ATOM 773 O O . ILE A 1 94 ? -2.806 -2.219 -10.432 1.00 91.75 94 ILE A O 1
ATOM 777 N N . ASP A 1 95 ? -4.957 -2.822 -10.256 1.00 91.25 95 ASP A N 1
ATOM 778 C CA . ASP A 1 95 ? -5.005 -3.517 -11.552 1.00 91.25 95 ASP A CA 1
ATOM 779 C C . ASP A 1 95 ? -4.730 -2.582 -12.735 1.00 91.25 95 ASP A C 1
ATOM 781 O O . ASP A 1 95 ? -4.020 -2.958 -13.674 1.00 91.25 95 ASP A O 1
ATOM 785 N N . GLN A 1 96 ? -5.250 -1.353 -12.698 1.00 90.50 96 GLN A N 1
ATOM 786 C CA . GLN A 1 96 ? -4.982 -0.341 -13.721 1.00 90.50 96 GLN A CA 1
ATOM 787 C C . GLN A 1 96 ? -3.486 -0.027 -13.801 1.00 90.50 96 GLN A C 1
ATOM 789 O O . GLN A 1 96 ? -2.918 -0.044 -14.895 1.00 90.50 96 GLN A O 1
ATOM 794 N N . LYS A 1 97 ? -2.819 0.176 -12.657 1.00 89.25 97 LYS A N 1
ATOM 795 C CA . LYS A 1 97 ? -1.366 0.397 -12.630 1.00 89.25 97 LYS A CA 1
ATOM 796 C C . LYS A 1 97 ? -0.585 -0.844 -13.070 1.00 89.25 97 LYS A C 1
ATOM 798 O O . LYS A 1 97 ? 0.375 -0.711 -13.822 1.00 89.25 97 LYS A O 1
ATOM 803 N N . LEU A 1 98 ? -1.016 -2.051 -12.692 1.00 89.06 98 LEU A N 1
ATOM 804 C CA . LEU A 1 98 ? -0.399 -3.297 -13.170 1.00 89.06 98 LEU A CA 1
ATOM 805 C C . LEU A 1 98 ? -0.525 -3.470 -14.687 1.00 89.06 98 LEU A C 1
ATOM 807 O O . LEU A 1 98 ? 0.394 -3.983 -15.316 1.00 89.06 98 LEU A O 1
ATOM 811 N N . THR A 1 99 ? -1.626 -3.019 -15.288 1.00 87.31 99 THR A N 1
ATOM 812 C CA . THR A 1 99 ? -1.831 -3.077 -16.746 1.00 87.31 99 THR A CA 1
ATOM 813 C C . THR A 1 99 ? -0.815 -2.215 -17.501 1.00 87.31 99 THR A C 1
ATOM 815 O O . THR A 1 99 ? -0.398 -2.572 -18.601 1.00 87.31 99 THR A O 1
ATOM 818 N N . LEU A 1 100 ? -0.321 -1.125 -16.899 1.00 82.44 100 LEU A N 1
ATOM 819 C CA . LEU A 1 100 ? 0.768 -0.333 -17.488 1.00 82.44 100 LEU A CA 1
ATOM 820 C C . LEU A 1 100 ? 2.056 -1.155 -17.654 1.00 82.44 100 LEU A C 1
ATOM 822 O O . LEU A 1 100 ? 2.806 -0.921 -18.602 1.00 82.44 100 LEU A O 1
ATOM 826 N N . LEU A 1 101 ? 2.284 -2.144 -16.780 1.00 84.06 101 LEU A N 1
ATOM 827 C CA . LEU A 1 101 ? 3.452 -3.026 -16.835 1.00 84.06 101 LEU A CA 1
ATOM 828 C C . LEU A 1 101 ? 3.376 -4.043 -17.987 1.00 84.06 101 LEU A C 1
ATOM 830 O O . LEU A 1 101 ? 4.414 -4.538 -18.425 1.00 84.06 101 LEU A O 1
ATOM 834 N N . ASP A 1 102 ? 2.185 -4.343 -18.521 1.00 80.81 102 ASP A N 1
ATOM 835 C CA . ASP A 1 102 ? 2.030 -5.322 -19.612 1.00 80.81 102 ASP A CA 1
ATOM 836 C C . ASP A 1 102 ? 2.725 -4.872 -20.901 1.00 80.81 102 ASP A C 1
ATOM 838 O O . ASP A 1 102 ? 3.221 -5.701 -21.669 1.00 80.81 102 ASP A O 1
ATOM 842 N N . ARG A 1 103 ? 2.863 -3.552 -21.087 1.00 73.06 103 ARG A N 1
ATOM 843 C CA . ARG A 1 103 ? 3.572 -2.947 -22.224 1.00 73.06 103 ARG A CA 1
ATOM 844 C C . ARG A 1 103 ? 5.029 -3.417 -22.314 1.00 73.06 103 ARG A C 1
ATOM 846 O O . ARG A 1 103 ? 5.566 -3.515 -23.417 1.00 73.06 103 ARG A O 1
ATOM 853 N N . ILE A 1 104 ? 5.662 -3.778 -21.189 1.00 73.06 104 ILE A N 1
ATOM 854 C CA . ILE A 1 104 ? 7.000 -4.392 -21.202 1.00 73.06 104 ILE A CA 1
ATOM 855 C C . ILE A 1 104 ? 6.971 -5.785 -21.812 1.00 73.06 104 ILE A C 1
ATOM 857 O O . ILE A 1 104 ? 7.858 -6.115 -22.598 1.00 73.06 104 ILE A O 1
ATOM 861 N N . GLY A 1 105 ? 5.991 -6.614 -21.451 1.00 67.44 105 GLY A N 1
ATOM 862 C CA . GLY A 1 105 ? 5.888 -7.975 -21.975 1.00 67.44 105 GLY A CA 1
ATOM 863 C C . GLY A 1 105 ? 5.774 -7.972 -23.499 1.00 67.44 105 GLY A C 1
ATOM 864 O O . GLY A 1 105 ? 6.470 -8.730 -24.180 1.00 67.44 105 GLY A O 1
ATOM 865 N N . GLU A 1 106 ? 4.967 -7.057 -24.036 1.00 68.25 106 GLU A N 1
ATOM 866 C CA . GLU A 1 106 ? 4.832 -6.823 -25.476 1.00 68.25 106 GLU A CA 1
ATOM 867 C C . GLU A 1 106 ? 6.149 -6.345 -26.104 1.00 68.25 106 GLU A C 1
ATOM 869 O O . GLU A 1 106 ? 6.575 -6.872 -27.138 1.00 68.25 106 GLU A O 1
ATOM 874 N N . HIS A 1 107 ? 6.836 -5.395 -25.459 1.00 67.50 107 HIS A N 1
ATOM 875 C CA . HIS A 1 107 ? 8.110 -4.868 -25.942 1.00 67.50 107 HIS A CA 1
ATOM 876 C C . HIS A 1 107 ? 9.218 -5.931 -25.969 1.00 67.50 107 HIS A C 1
ATOM 878 O O . HIS A 1 107 ? 9.867 -6.113 -27.000 1.00 67.50 107 HIS A O 1
ATOM 884 N N . VAL A 1 108 ? 9.413 -6.676 -24.876 1.00 66.94 108 VAL A N 1
ATOM 885 C CA . VAL A 1 108 ? 10.425 -7.741 -24.777 1.0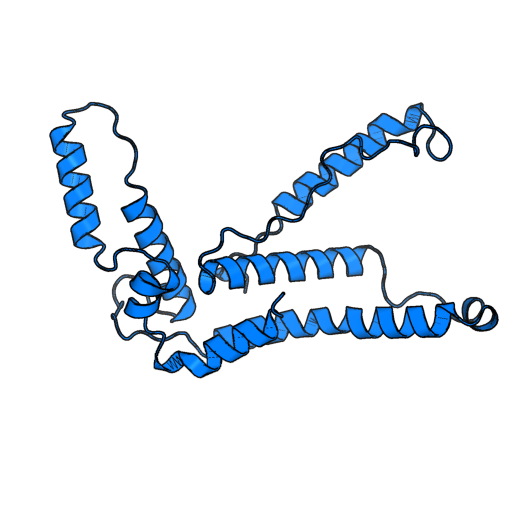0 66.94 108 VAL A CA 1
ATOM 886 C C . VAL A 1 108 ? 10.127 -8.854 -25.775 1.00 66.94 108 VAL A C 1
ATOM 888 O O . VAL A 1 108 ? 11.034 -9.296 -26.474 1.00 66.94 108 VAL A O 1
ATOM 891 N N . SER A 1 109 ? 8.866 -9.275 -25.905 1.00 63.28 109 SER A N 1
ATOM 892 C CA . SER A 1 109 ? 8.479 -10.324 -26.859 1.00 63.28 109 SER A CA 1
ATOM 893 C C . SER A 1 109 ? 8.760 -9.909 -28.305 1.00 63.28 109 SER A C 1
ATOM 895 O O . SER A 1 109 ? 9.319 -10.691 -29.073 1.00 63.28 109 SER A O 1
ATOM 897 N N . SER A 1 110 ? 8.451 -8.658 -28.661 1.00 63.88 110 SER A N 1
ATOM 898 C CA . SER A 1 110 ? 8.786 -8.073 -29.964 1.00 63.88 110 SER A CA 1
ATOM 899 C C . SER A 1 110 ? 10.305 -7.994 -30.174 1.00 63.88 110 SER A C 1
ATOM 901 O O . SER A 1 110 ? 10.830 -8.463 -31.185 1.00 63.88 110 SER A O 1
ATOM 903 N N . HIS A 1 111 ? 11.050 -7.483 -29.192 1.00 61.28 111 HIS A N 1
ATOM 904 C CA . HIS A 1 111 ? 12.500 -7.315 -29.290 1.00 61.28 111 HIS A CA 1
ATOM 905 C C . HIS A 1 111 ? 13.251 -8.652 -29.381 1.00 61.28 111 HIS A C 1
ATOM 907 O O . HIS A 1 111 ? 14.184 -8.787 -30.176 1.00 61.28 111 HIS A O 1
ATOM 913 N N . VAL A 1 112 ? 12.838 -9.666 -28.615 1.00 59.75 112 VAL A N 1
ATOM 914 C CA . VAL A 1 112 ? 13.408 -11.022 -28.658 1.00 59.75 112 VAL A CA 1
ATOM 915 C C . VAL A 1 112 ? 13.079 -11.703 -29.987 1.00 59.75 112 VAL A C 1
ATOM 917 O O . VAL A 1 112 ? 13.982 -12.253 -30.618 1.00 59.75 112 VAL A O 1
ATOM 920 N N . ALA A 1 113 ? 11.837 -11.595 -30.475 1.00 57.69 113 ALA A N 1
ATOM 921 C CA . ALA A 1 113 ? 11.442 -12.139 -31.777 1.00 57.69 113 ALA A CA 1
ATOM 922 C C . ALA A 1 113 ? 12.237 -11.520 -32.945 1.00 57.69 113 ALA A C 1
ATOM 924 O O . ALA A 1 113 ? 12.571 -12.208 -33.910 1.00 57.69 113 ALA A O 1
ATOM 925 N N . HIS A 1 114 ? 12.600 -10.239 -32.845 1.00 53.72 114 HIS A N 1
ATOM 926 C CA . HIS A 1 114 ? 13.377 -9.529 -33.865 1.00 53.72 114 HIS A CA 1
ATOM 927 C C . HIS A 1 114 ? 14.901 -9.610 -33.670 1.00 53.72 114 HIS A C 1
ATOM 929 O O . HIS A 1 114 ? 15.654 -9.376 -34.618 1.00 53.72 114 HIS A O 1
ATOM 935 N N . SER A 1 115 ? 15.382 -10.006 -32.488 1.00 52.38 115 SER A N 1
ATOM 936 C CA . SER A 1 115 ? 16.813 -10.222 -32.222 1.00 52.38 115 SER A CA 1
ATOM 937 C C . SER A 1 115 ? 17.386 -11.452 -32.932 1.00 52.38 115 SER A C 1
ATOM 939 O O . SER A 1 115 ? 18.601 -11.530 -33.103 1.00 52.38 115 SER A O 1
ATOM 941 N N . GLY A 1 116 ? 16.532 -12.366 -33.407 1.00 51.00 116 GLY A N 1
ATOM 942 C CA . GLY A 1 116 ? 16.925 -13.535 -34.200 1.00 51.00 116 GLY A CA 1
ATOM 943 C C . GLY A 1 116 ? 17.173 -13.275 -35.695 1.00 51.00 116 GLY A C 1
ATOM 944 O O . GLY A 1 116 ? 17.755 -14.132 -36.349 1.00 51.00 116 GLY A O 1
ATOM 945 N N . ASN A 1 117 ? 16.779 -12.117 -36.248 1.00 52.09 117 ASN A N 1
ATOM 946 C CA . ASN A 1 117 ? 16.893 -11.825 -37.686 1.00 52.09 117 ASN A CA 1
ATOM 947 C C . ASN A 1 117 ? 17.599 -10.483 -37.946 1.00 52.09 117 ASN A C 1
ATOM 949 O O . ASN A 1 117 ? 17.008 -9.408 -37.839 1.00 52.09 117 ASN A O 1
ATOM 953 N N . SER A 1 118 ? 18.863 -10.543 -38.370 1.00 52.66 118 SER A N 1
ATOM 954 C CA . SER A 1 118 ? 19.721 -9.381 -38.662 1.00 52.66 118 SER A CA 1
ATOM 955 C C . SER A 1 118 ? 19.147 -8.418 -39.715 1.00 52.66 118 SER A C 1
ATOM 957 O O . SER A 1 118 ? 19.345 -7.210 -39.601 1.00 52.66 118 SER A O 1
ATOM 959 N N . GLN A 1 119 ? 18.362 -8.906 -40.686 1.00 50.00 119 GLN A N 1
ATOM 960 C CA . GLN A 1 119 ? 17.665 -8.074 -41.685 1.00 50.00 119 GLN A CA 1
ATOM 961 C C . GLN A 1 119 ? 16.537 -7.201 -41.102 1.00 50.00 119 GLN A C 1
ATOM 963 O O . GLN A 1 119 ? 16.211 -6.160 -41.671 1.00 50.00 119 GLN A O 1
ATOM 968 N N . SER A 1 120 ? 15.962 -7.578 -39.956 1.00 48.31 120 SER A N 1
ATOM 969 C CA . SER A 1 120 ? 14.888 -6.825 -39.289 1.00 48.31 120 SER A CA 1
ATOM 970 C C . SER A 1 120 ? 15.398 -5.596 -38.530 1.00 48.31 120 SER A C 1
ATOM 972 O O . SER A 1 120 ? 14.602 -4.719 -38.202 1.00 48.31 120 SER A O 1
ATOM 974 N N . ARG A 1 121 ? 16.705 -5.524 -38.232 1.00 51.00 121 ARG A N 1
ATOM 975 C CA . ARG A 1 121 ? 17.308 -4.427 -37.453 1.00 51.00 121 ARG A CA 1
ATOM 976 C C . ARG A 1 121 ? 17.480 -3.138 -38.258 1.00 51.00 121 ARG A C 1
ATOM 978 O O . ARG A 1 121 ? 17.411 -2.059 -37.689 1.00 51.00 121 ARG A O 1
ATOM 985 N N . ASN A 1 122 ? 17.660 -3.242 -39.576 1.00 50.16 122 ASN A N 1
ATOM 986 C CA . ASN A 1 122 ? 17.972 -2.091 -40.433 1.00 50.16 122 ASN A CA 1
ATOM 987 C C . ASN A 1 122 ? 16.746 -1.287 -40.901 1.00 50.16 122 ASN A C 1
ATOM 989 O O . ASN A 1 122 ? 16.923 -0.248 -41.526 1.00 50.16 122 ASN A O 1
ATOM 993 N N . SER A 1 123 ? 15.518 -1.756 -40.652 1.00 47.28 123 SER A N 1
ATOM 994 C CA . SER A 1 123 ? 14.304 -1.175 -41.253 1.00 47.28 123 SER A CA 1
ATOM 995 C C . SER A 1 123 ? 13.300 -0.580 -40.265 1.00 47.28 123 SER A C 1
ATOM 997 O O . SER A 1 123 ? 12.286 -0.036 -40.701 1.00 47.28 123 SER A O 1
ATOM 999 N N . LYS A 1 124 ? 13.558 -0.627 -38.952 1.00 48.38 124 LYS A N 1
ATOM 1000 C CA . LYS A 1 124 ? 12.698 0.021 -37.953 1.00 48.38 124 LYS A CA 1
ATOM 1001 C C . LYS A 1 124 ? 13.538 0.755 -36.916 1.00 48.38 124 LYS A C 1
ATOM 1003 O O . LYS A 1 124 ? 14.343 0.132 -36.229 1.00 48.38 124 LYS A O 1
ATOM 1008 N N . GLN A 1 125 ? 13.325 2.067 -36.796 1.00 45.12 125 GLN A N 1
ATOM 1009 C CA . GLN A 1 125 ? 13.739 2.810 -35.608 1.00 45.12 125 GLN A CA 1
ATOM 1010 C C . GLN A 1 125 ? 13.146 2.111 -34.377 1.00 45.12 125 GLN A C 1
ATOM 1012 O O . GLN A 1 125 ? 11.952 1.808 -34.345 1.00 45.12 125 GLN A O 1
ATOM 1017 N N . LEU A 1 126 ? 13.982 1.840 -33.376 1.00 51.81 126 LEU A N 1
ATOM 1018 C CA . LEU A 1 126 ? 13.599 1.338 -32.050 1.00 51.81 126 LEU A CA 1
ATOM 1019 C C . LEU A 1 126 ? 12.871 2.436 -31.237 1.00 51.81 126 LEU A C 1
ATOM 1021 O O . LEU A 1 126 ? 13.173 2.655 -30.073 1.00 51.81 126 LEU A O 1
ATOM 1025 N N . ASP A 1 127 ? 11.919 3.142 -31.847 1.00 52.22 127 ASP A N 1
ATOM 1026 C CA . ASP A 1 127 ? 11.273 4.340 -31.285 1.00 52.22 127 ASP A CA 1
ATOM 1027 C C . ASP A 1 127 ? 10.225 4.033 -30.196 1.00 52.22 127 ASP A C 1
ATOM 1029 O O . ASP A 1 127 ? 9.618 4.951 -29.655 1.00 52.22 127 ASP A O 1
ATOM 1033 N N . ALA A 1 128 ? 9.967 2.764 -29.865 1.00 60.84 128 ALA A N 1
ATOM 1034 C CA . ALA A 1 128 ? 8.788 2.398 -29.073 1.00 60.84 128 ALA A CA 1
ATOM 1035 C C . ALA A 1 128 ? 9.021 2.202 -27.560 1.00 60.84 128 ALA A C 1
ATOM 1037 O O . ALA A 1 128 ? 8.040 2.078 -26.832 1.00 60.84 128 ALA A O 1
ATOM 1038 N N . PHE A 1 129 ? 10.269 2.136 -27.080 1.00 63.25 129 PHE A N 1
ATOM 1039 C CA . PHE A 1 129 ? 10.575 1.999 -25.647 1.00 63.25 129 PHE A CA 1
ATOM 1040 C C . PHE A 1 129 ? 12.026 2.411 -25.380 1.00 63.25 129 PHE A C 1
ATOM 1042 O O . PHE A 1 129 ? 12.957 1.818 -25.931 1.00 63.25 129 PHE A O 1
ATOM 1049 N N . ASN A 1 130 ? 12.226 3.437 -24.563 1.00 71.94 130 ASN A 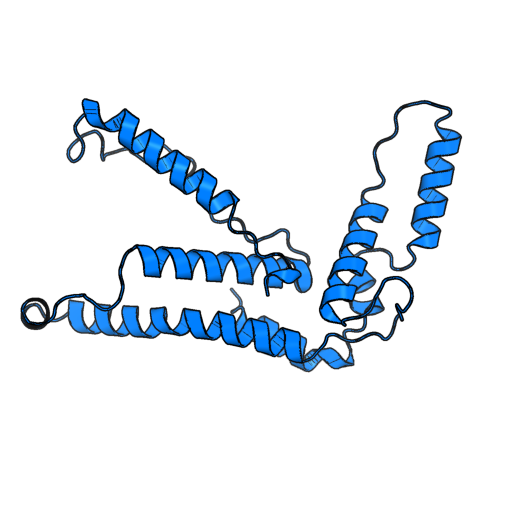N 1
ATOM 1050 C CA . ASN A 1 130 ? 13.538 3.982 -24.231 1.00 71.94 130 ASN A CA 1
ATOM 1051 C C . ASN A 1 130 ? 13.902 3.724 -22.753 1.00 71.94 130 ASN A C 1
ATOM 1053 O O . ASN A 1 130 ? 13.182 3.065 -22.004 1.00 71.94 130 ASN A O 1
ATOM 1057 N N . ILE A 1 131 ? 15.063 4.226 -22.324 1.00 76.00 131 ILE A N 1
ATOM 1058 C CA . ILE A 1 131 ? 15.560 4.052 -20.947 1.00 76.00 131 ILE A CA 1
ATOM 1059 C C . ILE A 1 131 ? 14.619 4.695 -19.914 1.00 76.00 131 ILE A C 1
ATOM 1061 O O . ILE A 1 131 ? 14.491 4.180 -18.804 1.00 76.00 131 ILE A O 1
ATOM 1065 N N . SER A 1 132 ? 13.941 5.791 -20.263 1.00 80.31 132 SER A N 1
ATOM 1066 C CA . SER A 1 132 ? 12.948 6.426 -19.393 1.00 80.31 132 SER A CA 1
ATOM 1067 C C . SER A 1 132 ? 11.731 5.525 -19.196 1.00 80.31 132 SER A C 1
ATOM 1069 O O . SER A 1 132 ? 11.328 5.325 -18.056 1.00 80.31 132 SER A O 1
ATOM 1071 N N . ASP A 1 133 ? 11.229 4.887 -20.257 1.00 79.62 133 ASP A N 1
ATOM 1072 C CA . ASP A 1 133 ? 10.121 3.928 -20.146 1.00 79.62 133 ASP A CA 1
ATOM 1073 C C . ASP A 1 133 ? 10.502 2.721 -19.267 1.00 79.62 133 ASP A C 1
ATOM 1075 O O . ASP A 1 133 ? 9.715 2.262 -18.434 1.00 79.62 133 ASP A O 1
ATOM 1079 N N . ALA A 1 134 ? 11.742 2.229 -19.395 1.00 80.00 134 ALA A N 1
ATOM 1080 C CA . ALA A 1 134 ? 12.275 1.166 -18.540 1.00 80.00 134 ALA A CA 1
ATOM 1081 C C . ALA A 1 134 ? 12.329 1.589 -17.065 1.00 80.00 134 ALA A C 1
ATOM 1083 O O . ALA A 1 134 ? 11.919 0.826 -16.186 1.00 80.00 134 ALA A O 1
ATOM 1084 N N . ARG A 1 135 ? 12.804 2.813 -16.797 1.00 83.88 135 ARG A N 1
ATOM 1085 C CA . ARG A 1 135 ? 12.862 3.395 -15.451 1.00 83.88 135 ARG A CA 1
ATOM 1086 C C . ARG A 1 135 ? 11.468 3.540 -14.850 1.00 83.88 135 ARG A C 1
ATOM 1088 O O . ARG A 1 135 ? 11.254 3.073 -13.736 1.00 83.88 135 ARG A O 1
ATOM 1095 N N . ASP A 1 136 ? 10.525 4.125 -15.580 1.00 86.00 136 ASP A N 1
ATOM 1096 C CA . ASP A 1 136 ? 9.160 4.357 -15.096 1.00 86.00 136 ASP A CA 1
ATOM 1097 C C . ASP A 1 136 ? 8.434 3.042 -14.809 1.00 86.00 136 ASP A C 1
ATOM 1099 O O . ASP A 1 136 ? 7.702 2.914 -13.822 1.00 86.00 136 ASP A O 1
ATOM 1103 N N . THR A 1 137 ? 8.694 2.021 -15.623 1.00 85.06 137 THR A N 1
ATOM 1104 C CA . THR A 1 137 ? 8.105 0.708 -15.390 1.00 85.06 137 THR A CA 1
ATOM 1105 C C . THR A 1 137 ? 8.722 0.005 -14.182 1.00 85.06 137 THR A C 1
ATOM 1107 O O . THR A 1 137 ? 7.992 -0.568 -13.374 1.00 85.06 137 THR A O 1
ATOM 1110 N N . LEU A 1 138 ? 10.050 0.061 -14.015 1.00 85.62 138 LEU A N 1
ATOM 1111 C CA . LEU A 1 138 ? 10.718 -0.491 -12.833 1.00 85.62 138 LEU A CA 1
ATOM 1112 C C . LEU A 1 138 ? 10.253 0.216 -11.555 1.00 85.62 138 LEU A C 1
ATOM 1114 O O . LEU A 1 138 ? 9.983 -0.448 -10.555 1.00 85.62 138 LEU A O 1
ATOM 1118 N N . LYS A 1 139 ? 10.111 1.544 -11.611 1.00 88.44 139 LYS A N 1
ATOM 1119 C CA . LYS A 1 139 ? 9.551 2.357 -10.532 1.00 88.44 139 LYS A CA 1
ATOM 1120 C C . LYS A 1 139 ? 8.147 1.887 -10.166 1.00 88.44 139 LYS A C 1
ATOM 1122 O O . LYS A 1 139 ? 7.920 1.530 -9.015 1.00 88.44 139 LYS A O 1
ATOM 1127 N N . THR A 1 140 ? 7.252 1.789 -11.149 1.00 88.44 140 THR A N 1
ATOM 1128 C CA . THR A 1 140 ? 5.870 1.323 -10.939 1.00 88.44 140 THR A CA 1
ATOM 1129 C C . THR A 1 140 ? 5.838 -0.092 -10.352 1.00 88.44 140 THR A C 1
ATOM 1131 O O . THR A 1 140 ? 5.079 -0.367 -9.426 1.00 88.44 140 THR A O 1
ATOM 1134 N N . LEU A 1 141 ? 6.684 -1.003 -10.845 1.00 88.12 141 LEU A N 1
ATOM 1135 C CA . LEU A 1 141 ? 6.770 -2.370 -10.331 1.00 88.12 141 LEU A CA 1
ATOM 1136 C C . LEU A 1 141 ? 7.228 -2.407 -8.868 1.00 88.12 141 LEU A C 1
ATOM 1138 O O . LEU A 1 141 ? 6.625 -3.128 -8.072 1.00 88.12 141 LEU A O 1
ATOM 1142 N N . LYS A 1 142 ? 8.273 -1.648 -8.511 1.00 87.31 142 LYS A N 1
ATOM 1143 C CA . LYS A 1 142 ? 8.752 -1.532 -7.126 1.00 87.31 142 LYS A CA 1
ATOM 1144 C C . LYS A 1 142 ? 7.646 -0.983 -6.230 1.00 87.31 142 LYS A C 1
ATOM 1146 O O . LYS A 1 142 ? 7.282 -1.623 -5.254 1.00 87.31 142 LYS A O 1
ATOM 1151 N N . GLU A 1 143 ? 7.078 0.156 -6.604 1.00 89.31 143 GLU A N 1
ATOM 1152 C CA . GLU A 1 143 ? 6.031 0.850 -5.854 1.00 89.31 143 GLU A CA 1
ATOM 1153 C C . GLU A 1 143 ? 4.822 -0.046 -5.563 1.00 89.31 143 GLU A C 1
ATOM 1155 O O . GLU A 1 143 ? 4.366 -0.127 -4.423 1.00 89.31 143 GLU A O 1
ATOM 1160 N N . LEU A 1 144 ? 4.335 -0.778 -6.568 1.00 89.12 144 LEU A N 1
ATOM 1161 C CA . LEU A 1 144 ? 3.231 -1.721 -6.388 1.00 89.12 144 LEU A CA 1
ATOM 1162 C C . LEU A 1 144 ? 3.631 -2.945 -5.559 1.00 89.12 144 LEU A C 1
ATOM 1164 O O . LEU A 1 144 ? 2.821 -3.433 -4.773 1.00 89.12 144 LEU A O 1
ATOM 1168 N N . SER A 1 145 ? 4.861 -3.440 -5.714 1.00 86.94 145 SER A N 1
ATOM 1169 C CA . SER A 1 145 ? 5.365 -4.567 -4.919 1.00 86.94 145 SER A CA 1
ATOM 1170 C C . SER A 1 145 ? 5.475 -4.204 -3.442 1.00 86.94 145 SER A C 1
ATOM 1172 O O . SER A 1 145 ? 5.040 -4.981 -2.594 1.00 86.94 145 SER A O 1
ATOM 1174 N N . ASP A 1 146 ? 6.000 -3.016 -3.140 1.00 86.81 146 ASP A N 1
ATOM 1175 C CA . ASP A 1 146 ? 6.099 -2.478 -1.785 1.00 86.81 146 ASP A CA 1
ATOM 1176 C C . ASP A 1 146 ? 4.712 -2.339 -1.167 1.00 86.81 146 ASP A C 1
ATOM 1178 O O . ASP A 1 146 ? 4.471 -2.838 -0.070 1.00 86.81 146 ASP A O 1
ATOM 1182 N N . LEU A 1 147 ? 3.779 -1.722 -1.895 1.00 88.38 147 LEU A N 1
ATOM 1183 C CA . LEU A 1 147 ? 2.422 -1.478 -1.422 1.00 88.38 147 LEU A CA 1
ATOM 1184 C C . LEU A 1 147 ? 1.677 -2.787 -1.114 1.00 88.38 147 LEU A C 1
ATOM 1186 O O . LEU A 1 147 ? 1.153 -2.970 -0.014 1.00 88.38 147 LEU A O 1
ATOM 1190 N N . VAL A 1 148 ? 1.671 -3.727 -2.066 1.00 88.19 148 VAL A N 1
ATOM 1191 C CA . VAL A 1 148 ? 1.025 -5.041 -1.911 1.00 88.19 148 VAL A CA 1
ATOM 1192 C C . VAL A 1 148 ? 1.706 -5.856 -0.810 1.00 88.19 148 VAL A C 1
ATOM 1194 O O . VAL A 1 148 ? 1.018 -6.498 -0.015 1.00 88.19 148 VAL A O 1
ATOM 1197 N N . GLY A 1 149 ? 3.037 -5.807 -0.718 1.00 86.56 149 GLY A N 1
ATOM 1198 C CA . GLY A 1 149 ? 3.809 -6.492 0.318 1.00 86.56 149 GLY A CA 1
ATOM 1199 C C . GLY A 1 149 ? 3.505 -5.973 1.725 1.00 86.56 149 GLY A C 1
ATOM 1200 O O . GLY A 1 149 ? 3.236 -6.764 2.633 1.00 86.56 149 GLY A O 1
ATOM 1201 N N . VAL A 1 150 ? 3.464 -4.648 1.889 1.00 86.19 150 VAL A N 1
ATOM 1202 C CA . VAL A 1 150 ? 3.151 -3.985 3.163 1.00 86.19 150 VAL A CA 1
ATOM 1203 C C . VAL A 1 150 ? 1.712 -4.254 3.589 1.00 86.19 150 VAL A C 1
ATOM 1205 O O . VAL A 1 150 ? 1.451 -4.484 4.773 1.00 86.19 150 VAL A O 1
ATOM 1208 N N . TRP A 1 151 ? 0.756 -4.214 2.664 1.00 89.31 151 TRP A N 1
ATOM 1209 C CA . TRP A 1 151 ? -0.650 -4.408 3.009 1.00 89.31 151 TRP A CA 1
ATOM 1210 C C . TRP A 1 151 ? -1.006 -5.871 3.243 1.00 89.31 151 TRP A C 1
ATOM 1212 O O . TRP A 1 151 ? -1.646 -6.172 4.245 1.00 89.31 151 TRP A O 1
ATOM 1222 N N . PHE A 1 152 ? -0.592 -6.784 2.367 1.00 88.44 152 PHE A N 1
ATOM 1223 C CA . PHE A 1 152 ? -1.167 -8.133 2.333 1.00 88.44 152 PHE A CA 1
ATOM 1224 C C . PHE A 1 152 ? -0.197 -9.254 2.701 1.00 88.44 152 PHE A C 1
ATOM 1226 O O . PHE A 1 152 ? -0.648 -10.371 2.935 1.00 88.44 152 PHE A O 1
ATOM 1233 N N . ALA A 1 153 ? 1.107 -8.981 2.782 1.00 83.62 153 ALA A N 1
ATOM 1234 C CA . ALA A 1 153 ? 2.114 -9.997 3.096 1.00 83.62 153 ALA A CA 1
ATOM 1235 C C . ALA A 1 153 ? 2.855 -9.756 4.422 1.00 83.62 153 ALA A C 1
ATOM 1237 O O . ALA A 1 153 ? 3.741 -10.539 4.756 1.00 83.62 153 ALA A O 1
ATOM 1238 N N . ASN A 1 154 ? 2.525 -8.685 5.155 1.00 79.75 154 ASN A N 1
ATOM 1239 C CA . ASN A 1 154 ? 3.254 -8.231 6.350 1.00 79.75 154 ASN A CA 1
ATOM 1240 C C . ASN A 1 154 ? 4.767 -8.059 6.125 1.00 79.75 154 ASN A C 1
ATOM 1242 O O . ASN A 1 154 ? 5.571 -8.222 7.041 1.00 79.75 154 ASN A O 1
ATOM 1246 N N . GLN A 1 155 ? 5.174 -7.773 4.889 1.00 70.12 155 GLN A N 1
ATOM 1247 C CA . GLN A 1 155 ? 6.577 -7.575 4.554 1.00 70.12 155 GLN A CA 1
ATOM 1248 C C . GLN A 1 155 ? 6.903 -6.085 4.634 1.00 70.12 155 GLN A C 1
ATOM 1250 O O . GLN A 1 155 ? 6.094 -5.236 4.258 1.00 70.12 155 GLN A O 1
ATOM 1255 N N . SER A 1 156 ? 8.107 -5.752 5.103 1.00 60.84 156 SER A N 1
ATOM 1256 C CA . SER A 1 156 ? 8.700 -4.458 4.761 1.00 60.84 156 SER A CA 1
ATOM 1257 C C . SER A 1 156 ? 8.810 -4.372 3.238 1.00 60.84 156 SER A C 1
ATOM 1259 O O . SER A 1 156 ? 9.001 -5.414 2.611 1.00 60.84 156 SER A O 1
ATOM 1261 N N . GLY A 1 157 ? 8.696 -3.173 2.656 1.00 60.16 157 GLY A N 1
ATOM 1262 C CA . GLY A 1 157 ? 8.756 -2.981 1.201 1.00 60.16 157 GLY A CA 1
ATOM 1263 C C . GLY A 1 157 ? 9.838 -3.833 0.518 1.00 60.16 157 GLY A C 1
ATOM 1264 O O . GLY A 1 157 ? 10.906 -4.082 1.087 1.00 60.16 157 GLY A O 1
ATOM 1265 N N . ALA A 1 158 ? 9.539 -4.304 -0.689 1.00 59.84 158 ALA A N 1
ATOM 1266 C CA . ALA A 1 158 ? 10.449 -4.994 -1.584 1.00 59.84 158 ALA A CA 1
ATOM 1267 C C . ALA A 1 158 ? 11.584 -4.044 -2.011 1.00 59.84 158 ALA A C 1
ATOM 1269 O O . ALA A 1 158 ? 11.609 -3.488 -3.108 1.00 59.84 158 ALA A O 1
ATOM 1270 N N . GLY A 1 159 ? 12.565 -3.861 -1.126 1.00 59.41 159 GLY A N 1
ATOM 1271 C CA . GLY A 1 159 ? 13.792 -3.150 -1.456 1.00 59.41 159 GLY A CA 1
ATOM 1272 C C . GLY A 1 159 ? 14.405 -3.727 -2.732 1.00 59.41 159 GLY A C 1
ATOM 1273 O O . GLY A 1 159 ? 14.543 -4.945 -2.872 1.00 59.41 159 GLY A O 1
ATOM 1274 N N . LEU A 1 160 ? 14.770 -2.858 -3.678 1.00 64.12 160 LEU A N 1
ATOM 1275 C CA . LEU A 1 160 ? 15.503 -3.294 -4.862 1.00 64.12 160 LEU A CA 1
ATOM 1276 C C . LEU A 1 160 ? 16.879 -3.800 -4.426 1.00 64.12 160 LEU A C 1
ATOM 1278 O O . LEU A 1 160 ? 17.559 -3.163 -3.618 1.00 64.12 160 LEU A O 1
ATOM 1282 N N . ALA A 1 161 ? 17.293 -4.944 -4.967 1.00 64.88 161 ALA A N 1
ATOM 1283 C CA . ALA A 1 161 ? 18.632 -5.459 -4.736 1.00 64.88 161 ALA A CA 1
ATOM 1284 C C . ALA A 1 161 ? 19.656 -4.446 -5.276 1.00 64.88 161 ALA A C 1
ATOM 1286 O O . ALA A 1 161 ? 19.772 -4.260 -6.487 1.00 64.88 161 ALA A O 1
ATOM 1287 N N . LYS A 1 162 ? 20.386 -3.786 -4.372 1.00 64.56 162 LYS A N 1
ATOM 1288 C CA . LYS A 1 162 ? 21.513 -2.918 -4.724 1.00 64.56 162 LYS A CA 1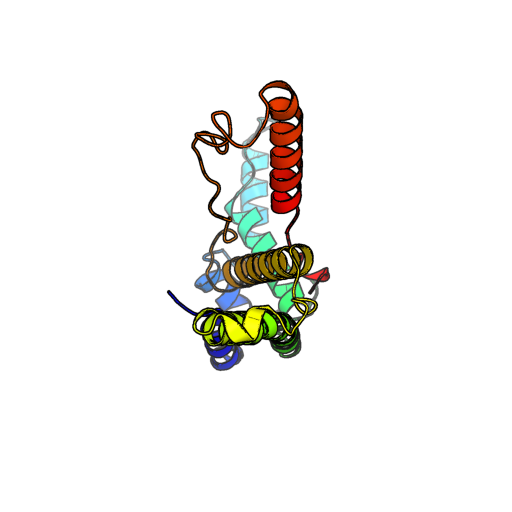
ATOM 1289 C C . LYS A 1 162 ? 22.783 -3.761 -4.789 1.00 64.56 162 LYS A C 1
ATOM 1291 O O . LYS A 1 162 ? 23.021 -4.603 -3.922 1.00 64.56 162 LYS A O 1
ATOM 1296 N N . TYR A 1 163 ? 23.590 -3.557 -5.825 1.00 67.38 163 TYR A N 1
ATOM 1297 C CA . TYR A 1 163 ? 24.906 -4.183 -5.916 1.00 67.38 163 TYR A CA 1
ATOM 1298 C C . TYR A 1 163 ? 25.822 -3.623 -4.815 1.00 67.38 163 TYR A C 1
ATOM 1300 O O . TYR A 1 163 ? 25.844 -2.417 -4.593 1.00 67.38 163 TYR A O 1
ATOM 1308 N N . ILE A 1 164 ? 26.546 -4.498 -4.107 1.00 67.12 164 ILE A N 1
ATOM 1309 C CA . ILE A 1 164 ? 27.356 -4.143 -2.918 1.00 67.12 164 ILE A CA 1
ATOM 1310 C C . ILE A 1 164 ? 28.869 -4.081 -3.255 1.00 67.12 164 ILE A C 1
ATOM 1312 O O . ILE A 1 164 ? 29.692 -3.784 -2.395 1.00 67.12 164 ILE A O 1
ATOM 1316 N N . GLY A 1 165 ? 29.262 -4.365 -4.503 1.00 77.12 165 GLY A N 1
ATOM 1317 C CA . GLY A 1 165 ? 30.654 -4.273 -4.968 1.00 77.12 165 GLY A CA 1
ATOM 1318 C C . GLY A 1 165 ? 30.987 -2.937 -5.638 1.00 77.12 165 GLY A C 1
ATOM 1319 O O . GLY A 1 165 ? 30.156 -2.036 -5.682 1.00 77.12 165 GLY A O 1
ATOM 1320 N N . ASP A 1 166 ? 32.189 -2.833 -6.214 1.00 76.50 166 ASP A N 1
ATOM 1321 C CA . ASP A 1 166 ? 32.549 -1.703 -7.080 1.00 76.50 166 ASP A CA 1
ATOM 1322 C C . ASP A 1 166 ? 31.743 -1.771 -8.384 1.00 76.50 166 ASP A C 1
ATOM 1324 O O . ASP A 1 166 ? 32.002 -2.604 -9.257 1.00 76.50 166 ASP A O 1
ATOM 1328 N N . GLN A 1 167 ? 30.732 -0.909 -8.491 1.00 77.31 167 GLN A N 1
ATOM 1329 C CA . GLN A 1 167 ? 29.832 -0.832 -9.640 1.00 77.31 167 GLN A CA 1
ATOM 1330 C C . GLN A 1 167 ? 30.532 -0.439 -10.953 1.00 77.31 167 GLN A C 1
ATOM 1332 O O . GLN A 1 167 ? 29.927 -0.568 -12.017 1.00 77.31 167 GLN A O 1
ATOM 1337 N N . PHE A 1 168 ? 31.785 0.029 -10.900 1.00 82.06 168 PHE A N 1
ATOM 1338 C CA . PHE A 1 168 ? 32.561 0.426 -12.076 1.00 82.06 168 PHE A CA 1
ATOM 1339 C C . PHE A 1 168 ? 33.710 -0.520 -12.410 1.00 82.06 168 PHE A C 1
ATOM 1341 O O . PHE A 1 168 ? 34.423 -0.273 -13.385 1.00 82.06 168 PHE A O 1
ATOM 1348 N N . GLN A 1 169 ? 33.865 -1.613 -11.661 1.00 77.19 169 GLN A N 1
ATOM 1349 C CA . GLN A 1 169 ? 34.922 -2.589 -11.889 1.00 77.19 169 GLN A CA 1
ATOM 1350 C C . GLN A 1 169 ? 34.890 -3.104 -13.341 1.00 77.19 169 GLN A C 1
ATOM 1352 O O . GLN A 1 169 ? 33.959 -3.797 -13.750 1.00 77.19 169 GLN A O 1
ATOM 1357 N N . GLY A 1 170 ? 35.919 -2.775 -14.129 1.00 71.06 170 GLY A N 1
ATOM 1358 C CA . GLY A 1 170 ? 36.057 -3.170 -15.534 1.00 71.06 170 GLY A CA 1
ATOM 1359 C C . GLY A 1 170 ? 35.548 -2.144 -16.557 1.00 71.06 170 GLY A C 1
ATOM 1360 O O . GLY A 1 170 ? 35.868 -2.275 -17.739 1.00 71.06 170 GLY A O 1
ATOM 1361 N N . LEU A 1 171 ? 34.809 -1.108 -16.138 1.00 70.12 171 LEU A N 1
ATOM 1362 C CA . LEU A 1 171 ? 34.483 0.060 -16.977 1.00 70.12 171 LEU A CA 1
ATOM 1363 C C . LEU A 1 171 ? 35.637 1.072 -17.003 1.00 70.12 171 LEU A C 1
ATOM 1365 O O . LEU A 1 171 ? 35.901 1.689 -18.040 1.00 70.12 171 LEU A O 1
ATOM 1369 N N . ASP A 1 172 ? 36.353 1.161 -15.883 1.00 63.47 172 ASP A N 1
ATOM 1370 C CA . ASP A 1 172 ? 37.546 1.972 -15.627 1.00 63.47 172 ASP A CA 1
ATOM 1371 C C . ASP A 1 172 ? 38.768 1.588 -16.484 1.00 63.47 172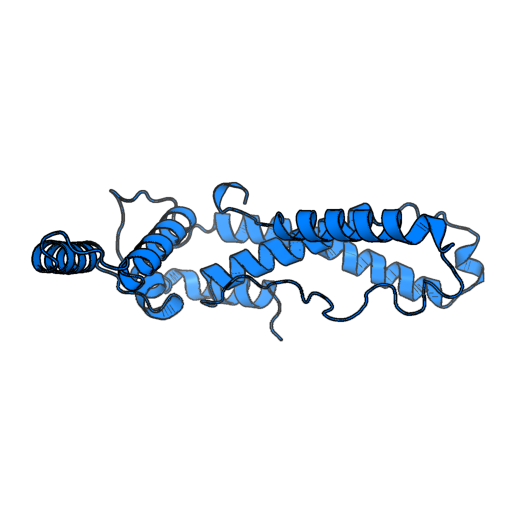 ASP A C 1
ATOM 1373 O O . ASP A 1 172 ? 39.699 2.380 -16.630 1.00 63.47 172 ASP A O 1
ATOM 1377 N N . ALA A 1 173 ? 38.763 0.390 -17.079 1.00 62.31 173 ALA A N 1
ATOM 1378 C CA . ALA A 1 173 ? 39.891 -0.149 -17.838 1.00 62.31 173 ALA A CA 1
ATOM 1379 C C . ALA A 1 173 ? 39.786 0.004 -19.370 1.00 62.31 173 ALA A C 1
ATOM 1381 O O . ALA A 1 173 ? 40.788 -0.201 -20.058 1.00 62.31 173 ALA A O 1
ATOM 1382 N N . ALA A 1 174 ? 38.612 0.324 -19.935 1.00 62.69 174 ALA A N 1
ATOM 1383 C CA . ALA A 1 174 ? 38.439 0.291 -21.399 1.00 62.69 174 ALA A CA 1
ATOM 1384 C C . ALA A 1 174 ? 37.393 1.242 -22.004 1.00 62.69 174 ALA A C 1
ATOM 1386 O O . ALA A 1 174 ? 37.517 1.584 -23.180 1.00 62.69 174 ALA A O 1
ATOM 1387 N N . LEU A 1 175 ? 36.358 1.643 -21.259 1.00 66.88 175 LEU A N 1
ATOM 1388 C CA . LEU A 1 175 ? 35.184 2.324 -21.833 1.00 66.88 175 LEU A CA 1
ATOM 1389 C C . LEU A 1 175 ? 35.013 3.768 -21.356 1.00 66.88 175 LEU A C 1
ATOM 1391 O O . LEU A 1 175 ? 34.415 4.570 -22.070 1.00 66.88 175 LEU A O 1
ATOM 1395 N N . VAL A 1 176 ? 35.548 4.102 -20.184 1.00 72.81 176 VAL A N 1
ATOM 1396 C CA . VAL A 1 176 ? 35.431 5.426 -19.566 1.00 72.81 176 VAL A CA 1
ATOM 1397 C C . VAL A 1 176 ? 36.834 5.942 -19.280 1.00 72.81 176 VAL A C 1
ATOM 1399 O O . VAL A 1 176 ? 37.683 5.203 -18.779 1.00 72.81 176 VAL A O 1
ATOM 1402 N N . ARG A 1 177 ? 37.120 7.196 -19.640 1.00 78.62 177 ARG A N 1
ATOM 1403 C CA . ARG A 1 177 ? 38.418 7.788 -19.310 1.00 78.62 177 ARG A CA 1
ATOM 1404 C C . ARG A 1 177 ? 38.479 8.014 -17.809 1.00 78.62 177 ARG A C 1
ATOM 1406 O O . ARG A 1 177 ? 37.476 8.348 -17.190 1.00 78.62 177 ARG A O 1
ATOM 1413 N N . HIS A 1 178 ? 39.669 7.896 -17.232 1.00 78.94 178 HIS A N 1
ATOM 1414 C CA . HIS A 1 178 ? 39.838 8.066 -15.790 1.00 78.94 178 HIS A CA 1
ATOM 1415 C C . HIS A 1 178 ? 39.337 9.435 -15.281 1.00 78.94 178 HIS A C 1
ATOM 1417 O O . HIS A 1 178 ? 38.786 9.518 -14.191 1.00 78.94 178 HIS A O 1
ATOM 1423 N N . GLU A 1 179 ? 39.460 10.483 -16.103 1.00 83.94 179 GLU A N 1
ATOM 1424 C CA . GLU A 1 179 ? 38.940 11.834 -15.835 1.00 83.94 179 GLU A CA 1
ATOM 1425 C C . GLU A 1 179 ? 37.407 11.905 -15.694 1.00 83.94 179 GLU A C 1
ATOM 1427 O O . GLU A 1 179 ? 36.905 12.739 -14.947 1.00 83.94 179 GLU A O 1
ATOM 1432 N N . ASP A 1 180 ? 36.669 10.995 -16.336 1.00 83.75 180 ASP A N 1
ATOM 1433 C CA . ASP A 1 180 ? 35.200 10.969 -16.342 1.00 83.75 180 ASP A CA 1
ATOM 1434 C C . ASP A 1 180 ? 34.615 10.105 -15.200 1.00 83.75 180 ASP A C 1
ATOM 1436 O O . ASP A 1 180 ? 33.397 10.047 -15.002 1.00 83.75 180 ASP A O 1
ATOM 1440 N N . MET A 1 181 ? 35.465 9.417 -14.426 1.00 83.56 181 MET A N 1
ATOM 1441 C CA . MET A 1 181 ? 35.037 8.474 -13.381 1.00 83.56 181 MET A CA 1
ATOM 1442 C C . MET A 1 181 ? 34.301 9.158 -12.223 1.00 83.56 181 MET A C 1
ATOM 1444 O O . MET A 1 181 ? 33.334 8.605 -11.695 1.00 83.56 181 MET A O 1
ATOM 1448 N N . ASP A 1 182 ? 34.708 10.373 -11.849 1.00 85.69 182 ASP A N 1
ATOM 1449 C CA . ASP A 1 182 ? 34.046 11.143 -10.789 1.00 85.69 182 ASP A CA 1
ATOM 1450 C C . ASP A 1 182 ? 32.629 11.574 -11.189 1.00 85.69 182 ASP A C 1
ATOM 1452 O O . ASP A 1 182 ? 31.707 11.572 -10.364 1.00 85.69 182 ASP A O 1
ATOM 1456 N N . ASP A 1 183 ? 32.432 11.913 -12.463 1.00 85.69 183 ASP A N 1
ATOM 1457 C CA . ASP A 1 183 ? 31.119 12.259 -13.001 1.00 85.69 183 ASP A CA 1
ATOM 1458 C C . ASP A 1 183 ? 30.221 11.019 -13.097 1.00 85.69 183 ASP A C 1
ATOM 1460 O O . ASP A 1 183 ? 29.044 11.079 -12.727 1.00 85.69 183 ASP A O 1
ATOM 1464 N N . LEU A 1 184 ? 30.776 9.865 -13.479 1.00 83.56 184 LEU A N 1
ATOM 1465 C CA . LEU A 1 184 ? 30.062 8.589 -13.464 1.00 83.56 184 LEU A CA 1
ATOM 1466 C C . LEU A 1 184 ? 29.630 8.190 -12.041 1.00 83.56 184 LEU A C 1
ATOM 1468 O O . LEU A 1 184 ? 28.476 7.811 -11.825 1.00 83.56 184 LEU A O 1
ATOM 1472 N N . ALA A 1 185 ? 30.512 8.352 -11.051 1.00 85.62 185 ALA A N 1
ATOM 1473 C CA . ALA A 1 185 ? 30.198 8.125 -9.641 1.00 85.62 185 ALA A CA 1
ATOM 1474 C C . ALA A 1 185 ? 29.101 9.069 -9.130 1.00 85.62 185 ALA A C 1
ATOM 1476 O O . ALA A 1 185 ? 28.221 8.653 -8.371 1.00 85.62 185 ALA A O 1
ATOM 1477 N N . ARG A 1 186 ? 29.117 10.338 -9.553 1.00 87.12 186 ARG A N 1
ATOM 1478 C CA . ARG A 1 186 ? 28.064 11.304 -9.217 1.00 87.12 186 ARG A CA 1
ATOM 1479 C C . ARG A 1 186 ? 26.722 10.891 -9.819 1.00 87.12 186 ARG A C 1
ATOM 1481 O O . ARG A 1 186 ? 25.727 10.892 -9.100 1.00 87.12 186 ARG A O 1
ATOM 1488 N N . ASN A 1 187 ? 26.706 10.484 -11.086 1.00 84.88 187 ASN A N 1
ATOM 1489 C CA . ASN A 1 187 ? 25.496 10.019 -11.765 1.00 84.88 187 ASN A CA 1
ATOM 1490 C C . ASN A 1 187 ? 24.909 8.769 -11.100 1.00 84.88 187 ASN A C 1
ATOM 1492 O O . ASN A 1 187 ? 23.701 8.707 -10.885 1.00 84.88 187 ASN A O 1
ATOM 1496 N N . TRP A 1 188 ? 25.753 7.815 -10.697 1.00 84.50 188 TRP A N 1
ATOM 1497 C CA . TRP A 1 188 ? 25.306 6.639 -9.947 1.00 84.50 188 TRP A CA 1
ATOM 1498 C C . TRP A 1 188 ? 24.618 7.022 -8.633 1.00 84.50 188 TRP A C 1
ATOM 1500 O O . TRP A 1 188 ? 23.513 6.561 -8.363 1.00 84.50 188 TRP A O 1
ATOM 1510 N N . ARG A 1 189 ? 25.209 7.934 -7.846 1.00 85.56 189 ARG A N 1
ATOM 1511 C CA . ARG A 1 189 ? 24.582 8.417 -6.601 1.00 85.56 189 ARG A CA 1
ATOM 1512 C C . ARG A 1 189 ? 23.243 9.106 -6.846 1.00 85.56 189 ARG A C 1
ATOM 1514 O O . ARG A 1 189 ? 22.332 8.935 -6.048 1.00 85.56 189 ARG A O 1
ATOM 1521 N N . VAL A 1 190 ? 23.117 9.878 -7.927 1.00 86.56 190 VAL A N 1
ATOM 1522 C CA . VAL A 1 190 ? 21.840 10.513 -8.294 1.00 86.56 190 VAL A CA 1
ATOM 1523 C C . VAL A 1 190 ? 20.768 9.455 -8.551 1.00 86.56 190 VAL A C 1
ATOM 1525 O O . VAL A 1 190 ? 19.651 9.607 -8.065 1.00 86.56 190 VAL A O 1
ATOM 1528 N N . ILE A 1 191 ? 21.111 8.374 -9.255 1.00 82.81 191 ILE A N 1
ATOM 1529 C CA . ILE A 1 191 ? 20.196 7.254 -9.509 1.00 82.81 191 ILE A CA 1
ATOM 1530 C C . ILE A 1 191 ? 19.843 6.527 -8.205 1.00 82.81 191 ILE A C 1
ATOM 1532 O O . ILE A 1 191 ? 18.669 6.261 -7.964 1.00 82.81 191 ILE A O 1
ATOM 1536 N N . ASP A 1 192 ? 20.821 6.250 -7.340 1.00 83.06 192 ASP A N 1
ATOM 1537 C CA . ASP A 1 192 ? 20.572 5.610 -6.042 1.00 83.06 192 ASP A CA 1
ATOM 1538 C C . ASP A 1 192 ? 19.630 6.444 -5.165 1.00 83.06 192 ASP A C 1
ATOM 1540 O O . ASP A 1 192 ? 18.671 5.907 -4.609 1.00 83.06 192 ASP A O 1
ATOM 1544 N N . CYS A 1 193 ? 19.871 7.756 -5.076 1.00 84.81 193 CYS A N 1
ATOM 1545 C CA . CYS A 1 193 ? 18.999 8.670 -4.347 1.00 84.81 193 CYS A CA 1
ATOM 1546 C C . CYS A 1 193 ? 17.598 8.729 -4.963 1.00 84.81 193 CYS A C 1
ATOM 1548 O O . CYS A 1 193 ? 16.622 8.740 -4.223 1.00 84.81 193 CYS A O 1
ATOM 1550 N N . ASP A 1 194 ? 17.480 8.744 -6.292 1.00 86.44 194 ASP A N 1
ATOM 1551 C CA . ASP A 1 194 ? 16.190 8.700 -6.984 1.00 86.44 194 ASP A CA 1
ATOM 1552 C C . ASP A 1 194 ? 15.414 7.418 -6.643 1.00 86.44 194 ASP A C 1
ATOM 1554 O O . ASP A 1 194 ? 14.259 7.501 -6.236 1.00 86.44 194 ASP A O 1
ATOM 1558 N N . ILE A 1 195 ? 16.053 6.246 -6.697 1.00 84.38 195 ILE A N 1
ATOM 1559 C CA . ILE A 1 195 ? 15.438 4.952 -6.345 1.00 84.38 195 ILE A CA 1
ATOM 1560 C C . ILE A 1 195 ? 14.918 4.929 -4.900 1.00 84.38 195 ILE A C 1
ATOM 1562 O O . ILE A 1 195 ? 13.853 4.358 -4.622 1.00 84.38 195 ILE A O 1
ATOM 1566 N N . ASP A 1 196 ? 15.646 5.561 -3.979 1.00 83.19 196 ASP A N 1
ATOM 1567 C CA . ASP A 1 196 ? 15.236 5.676 -2.576 1.00 83.19 196 ASP A CA 1
ATOM 1568 C C . ASP A 1 196 ? 13.965 6.529 -2.412 1.00 83.19 196 ASP A C 1
ATOM 1570 O O . ASP A 1 196 ? 13.219 6.331 -1.454 1.00 83.19 196 ASP A O 1
ATOM 1574 N N . THR A 1 197 ? 13.653 7.408 -3.374 1.00 85.44 197 THR A N 1
ATOM 1575 C CA . THR A 1 197 ? 12.401 8.188 -3.396 1.00 85.44 197 THR A CA 1
ATOM 1576 C C . THR A 1 197 ? 11.213 7.467 -4.027 1.00 85.44 197 THR A C 1
ATOM 1578 O O . THR A 1 197 ? 10.098 7.981 -3.956 1.00 85.44 197 THR A O 1
ATOM 1581 N N . TRP A 1 198 ? 11.407 6.302 -4.655 1.00 87.50 198 TRP A N 1
ATOM 1582 C CA . TRP A 1 198 ? 10.325 5.563 -5.318 1.00 87.50 198 TRP A CA 1
ATOM 1583 C C . TRP A 1 198 ? 9.421 4.889 -4.289 1.00 87.50 198 TRP A C 1
ATOM 1585 O O . TRP A 1 198 ? 9.539 3.695 -4.025 1.00 87.50 198 TRP A O 1
ATOM 1595 N N . VAL A 1 199 ? 8.567 5.665 -3.643 1.00 82.06 199 VAL A N 1
ATOM 1596 C CA . VAL A 1 199 ? 7.622 5.196 -2.637 1.00 82.06 199 VAL A CA 1
ATOM 1597 C C . VAL A 1 199 ? 6.248 5.673 -3.060 1.00 82.06 199 VAL A C 1
ATOM 1599 O O . VAL A 1 199 ? 6.042 6.861 -3.295 1.00 82.06 199 VAL A O 1
ATOM 1602 N N . LEU A 1 200 ? 5.309 4.738 -3.135 1.00 82.00 200 LEU A N 1
ATOM 1603 C CA . LEU A 1 200 ? 3.920 5.043 -3.421 1.00 82.00 200 LEU A CA 1
ATOM 1604 C C . LEU A 1 200 ? 3.174 5.153 -2.100 1.00 82.00 200 LEU A C 1
ATOM 1606 O O . LEU A 1 200 ? 2.990 4.153 -1.400 1.00 82.00 200 LEU A O 1
ATOM 1610 N N . ASN A 1 201 ? 2.762 6.369 -1.744 1.00 78.69 201 ASN A N 1
ATOM 1611 C CA . ASN A 1 201 ? 1.882 6.527 -0.598 1.00 78.69 201 ASN A CA 1
ATOM 1612 C C . ASN A 1 201 ? 0.475 6.074 -0.986 1.00 78.69 201 ASN A C 1
ATOM 1614 O O . ASN A 1 201 ? 0.093 6.189 -2.151 1.00 78.69 201 ASN A O 1
ATOM 1618 N N . PRO A 1 202 ? -0.340 5.641 -0.014 1.00 73.56 202 PRO A N 1
ATOM 1619 C CA . PRO A 1 202 ? -1.730 5.298 -0.279 1.00 73.56 202 PRO A CA 1
ATOM 1620 C C . PRO A 1 202 ? -2.478 6.406 -1.045 1.00 73.56 202 PRO A C 1
ATOM 1622 O O . PRO A 1 202 ? -3.173 6.124 -2.009 1.00 73.56 202 PRO A O 1
ATOM 1625 N N . ASN A 1 203 ? -2.254 7.679 -0.704 1.00 73.94 203 ASN A N 1
ATOM 1626 C CA . ASN A 1 203 ? -2.906 8.820 -1.365 1.00 73.94 203 ASN A CA 1
ATOM 1627 C C . ASN A 1 203 ? -2.480 9.058 -2.828 1.00 73.94 203 ASN A C 1
ATOM 1629 O O . ASN A 1 203 ? -3.142 9.827 -3.520 1.00 73.94 203 ASN A O 1
ATOM 1633 N N . ASP A 1 204 ? -1.388 8.434 -3.275 1.00 80.25 204 ASP A N 1
ATOM 1634 C CA . ASP A 1 204 ? -0.852 8.543 -4.636 1.00 80.25 204 ASP A CA 1
ATOM 1635 C C . ASP A 1 204 ? -1.319 7.372 -5.536 1.00 80.25 204 ASP A C 1
ATOM 1637 O O . ASP A 1 204 ? -0.929 7.272 -6.711 1.00 80.25 204 ASP A O 1
ATOM 1641 N N . LEU A 1 205 ? -2.118 6.449 -4.976 1.00 78.38 205 LEU A N 1
ATOM 1642 C CA . LEU A 1 205 ? -2.755 5.346 -5.697 1.00 78.38 205 LEU A CA 1
ATOM 1643 C C . LEU A 1 205 ? -3.837 5.874 -6.647 1.00 78.38 205 LEU A C 1
ATOM 1645 O O . LEU A 1 205 ? -3.701 5.545 -7.850 1.00 78.38 205 LEU A O 1
#

pLDDT: mean 82.42, std 13.64, range [45.12, 97.38]

Radius of gyration: 23.52 Å; chains: 1; bounding box: 56×29×78 Å

Sequence (205 aa):
MYSLRAVLNDVRECRPKLTRRVFVEVVRECRYDLDILREEQNMRLRAANGKAVWGDMALSHSELSHDHFDFLSGTTPLNRTDTDIIRTEIFEQIDQKLTLLDRIGEHVSSHVAHSGNSQSRNSKQLDAFNISDARDTLKTLKELSDLVGVWFANQSGAGLAKYIGDQFQGLDAALVRHEDMDDLARNWRVIDCDIDTWVLNPNDL

Foldseek 3Di:
DDDLVVLLVVCVVCQQVPFLLCQLCPQQVADQDLVVVVVVQVVVVVVCVPDDDDDDPRNVSSVVSNVLVCLQQVHDPVGDDRSRTGDPVLSVVLVVLVVLLVVVVVLVVVCVVQVVDPVSVPPDDPPRADPVNVVVSVLSVQQSQQSSCVRGVNDHGPDDDDDPDDPCVPVPPPPDDPVCVVVVVVVVVVVVVVSVPSYQDSVND

Secondary structure (DSSP, 8-state):
---HHHHHHHHHHHGGG-BHHHIIIIIS---S-HHHHHHHHHHHHHHHTTS-----HHHHHHHHHHHHHHHHHT--GGG--TT-B--HHHHHHHHHHHHHHHHHHHHHHHHHHHHT-GGGSSSS--TT--HHHHHHHHHHHHHHHHHHHHHHS-----------S-TTTTTTTTTS-GGGHHHHHHHHHHHHHHHHT----GGG-